Protein 3II7 (pdb70)

B-factor: mean 11.91, std 10.09, range [2.0, 58.73]

CATH classification: 2.120.10.80

Structure (mmCIF, N/CA/C/O backbone):
data_3II7
#
_entry.id   3II7
#
_cell.length_a   76.435
_cell.length_b   50.905
_cell.length_c   87.500
_cell.angle_alpha   90.00
_cell.angle_beta   113.19
_cell.angle_gamma   90.00
#
_symmetry.space_group_name_H-M   'C 1 2 1'
#
loop_
_entity.id
_entity.type
_entity.pdbx_description
1 polymer 'Kelch-like protein 7'
2 non-polymer 1,2-ETHANEDIOL
3 water water
#
loop_
_atom_site.group_PDB
_atom_site.id
_atom_site.type_symbol
_atom_site.label_atom_id
_atom_site.label_alt_id
_atom_site.label_comp_id
_atom_site.label_asym_id
_atom_site.label_entity_id
_atom_site.label_seq_id
_atom_site.pdbx_PDB_ins_code
_atom_site.Cartn_x
_atom_site.Cartn_y
_atom_site.Cartn_z
_atom_site.occupancy
_atom_site.B_iso_or_equiv
_atom_site.auth_seq_id
_atom_site.auth_comp_id
_atom_site.auth_asym_id
_atom_site.auth_atom_id
_atom_site.pdbx_PDB_model_num
ATOM 1 N N . LYS A 1 10 ? 30.317 37.118 19.104 1.00 45.71 290 LYS A N 1
ATOM 2 C CA . LYS A 1 10 ? 28.873 36.799 19.302 1.00 44.45 290 LYS A CA 1
ATOM 3 C C . LYS A 1 10 ? 28.681 35.290 19.584 1.00 41.17 290 LYS A C 1
ATOM 4 O O . LYS A 1 10 ? 28.958 34.832 20.703 1.00 42.19 290 LYS A O 1
ATOM 6 N N . HIS A 1 11 ? 28.234 34.526 18.574 1.00 35.05 291 HIS A N 1
ATOM 7 C CA . HIS A 1 11 ? 27.947 33.090 18.741 1.00 31.72 291 HIS A CA 1
ATOM 8 C C . HIS A 1 11 ? 29.234 32.271 18.812 1.00 26.33 291 HIS A C 1
ATOM 9 O O . HIS A 1 11 ? 30.269 32.660 18.253 1.00 30.31 291 HIS A O 1
ATOM 16 N N . ASP A 1 12 ? 29.165 31.138 19.501 1.00 12.24 292 ASP A N 1
ATOM 17 C CA . ASP A 1 12 ? 30.322 30.294 19.711 1.00 12.70 292 ASP A CA 1
ATOM 18 C C . ASP A 1 12 ? 29.851 28.854 19.889 1.00 11.19 292 ASP A C 1
ATOM 19 O O . ASP A 1 12 ? 29.631 28.403 21.021 1.00 14.85 292 ASP A O 1
ATOM 24 N N . TYR A 1 13 ? 29.722 28.146 18.771 1.00 8.52 293 TYR A N 1
ATOM 25 C CA . TYR A 1 13 ? 29.054 26.849 18.756 1.00 9.36 293 TYR A CA 1
ATOM 26 C C . TYR A 1 13 ? 29.987 25.701 19.115 1.00 10.05 293 TYR A C 1
ATOM 27 O O . TYR A 1 13 ? 31.182 25.700 18.790 1.00 14.21 293 TYR A O 1
ATOM 36 N N . ARG A 1 14 ? 29.416 24.730 19.798 1.00 4.89 294 ARG A N 1
ATOM 37 C CA . ARG A 1 14 ? 30.063 23.445 20.086 1.00 5.78 294 ARG A CA 1
ATOM 38 C C . ARG A 1 14 ? 29.015 22.402 19.879 1.00 4.15 294 ARG A C 1
ATOM 39 O O . ARG A 1 14 ? 27.803 22.698 19.957 1.00 5.03 294 ARG A O 1
ATOM 47 N N . ILE A 1 15 ? 29.462 21.176 19.628 1.00 3.40 295 ILE A N 1
ATOM 48 C CA . ILE A 1 15 ? 28.594 20.012 19.638 1.00 3.12 295 ILE A CA 1
ATOM 49 C C . ILE A 1 15 ? 28.902 19.240 20.923 1.00 4.71 295 ILE A C 1
ATOM 50 O O . ILE A 1 15 ? 30.050 18.840 21.156 1.00 6.37 295 ILE A O 1
ATOM 55 N N . ALA A 1 16 ? 27.902 19.093 21.773 1.00 3.11 296 ALA A N 1
ATOM 56 C CA . ALA A 1 16 ? 28.077 18.470 23.094 1.00 5.25 296 ALA A CA 1
ATOM 57 C C . ALA A 1 16 ? 27.577 17.047 23.052 1.00 4.98 296 ALA A C 1
ATOM 58 O O . ALA A 1 16 ? 26.482 16.773 22.562 1.00 4.70 296 ALA A O 1
ATOM 60 N N . LEU A 1 17 ? 28.399 16.138 23.574 1.00 4.16 297 LEU A N 1
ATOM 61 C CA . LEU A 1 17 ? 28.069 14.708 23.619 1.00 4.14 297 LEU A CA 1
ATOM 62 C C . LEU A 1 17 ? 28.037 14.270 25.072 1.00 3.61 297 LEU A C 1
ATOM 63 O O . LEU A 1 17 ? 28.967 14.577 25.834 1.00 7.31 297 LEU A O 1
ATOM 68 N N . PHE A 1 18 ? 26.965 13.580 25.461 1.00 3.95 298 PHE A N 1
ATOM 69 C CA . PHE A 1 18 ? 26.795 13.140 26.851 1.00 5.52 298 PHE A CA 1
ATOM 70 C C . PHE A 1 18 ? 26.669 11.659 26.954 1.00 4.27 298 PHE A C 1
ATOM 71 O O . PHE A 1 18 ? 25.759 11.067 26.350 1.00 3.99 298 PHE A O 1
ATOM 79 N N . GLY A 1 19 ? 27.550 11.045 27.754 1.00 5.68 299 GLY A N 1
ATOM 80 C CA . GLY A 1 19 ? 27.617 9.597 27.856 1.00 7.72 299 GLY A CA 1
ATOM 81 C C . GLY A 1 19 ? 27.857 9.066 29.234 1.00 10.35 299 GLY A C 1
ATOM 82 O O . GLY A 1 19 ? 28.418 7.988 29.375 1.00 13.79 299 GLY A O 1
ATOM 83 N N . GLY A 1 20 ? 27.439 9.811 30.260 1.00 8.67 300 GLY A N 1
ATOM 84 C CA . GLY A 1 20 ? 27.509 9.313 31.633 1.00 10.04 300 GLY A CA 1
ATOM 85 C C . GLY A 1 20 ? 28.551 10.005 32.469 1.00 11.69 300 GLY A C 1
ATOM 86 O O . GLY A 1 20 ? 28.909 11.153 32.212 1.00 11.70 300 GLY A O 1
ATOM 87 N N . SER A 1 21 ? 29.028 9.302 33.492 1.00 10.09 301 SER A N 1
ATOM 88 C CA . SER A 1 21 ? 29.883 9.902 34.511 1.00 7.60 301 SER A CA 1
ATOM 89 C C . SER A 1 21 ? 31.327 9.389 34.523 1.00 12.05 301 SER A C 1
ATOM 90 O O . SER A 1 21 ? 32.116 9.835 35.355 1.00 15.05 301 SER A O 1
ATOM 93 N N . GLN A 1 22 ? 31.676 8.465 33.624 1.00 9.92 302 GLN A N 1
ATOM 94 C CA A GLN A 1 22 ? 33.069 7.991 33.508 0.50 14.77 302 GLN A CA 1
ATOM 95 C CA B GLN A 1 22 ? 33.056 7.993 33.519 0.50 13.67 302 GLN A CA 1
ATOM 96 C C . GLN A 1 22 ? 33.947 9.070 32.905 1.00 15.28 302 GLN A C 1
ATOM 97 O O . GLN A 1 22 ? 33.463 9.938 32.142 1.00 9.30 302 GLN A O 1
ATOM 108 N N . PRO A 1 23 ? 35.255 9.031 33.216 1.00 14.75 303 PRO A N 1
ATOM 109 C CA . PRO A 1 23 ? 36.113 10.037 32.593 1.00 12.83 303 PRO A CA 1
ATOM 110 C C . PRO A 1 23 ? 36.024 10.054 31.056 1.00 11.41 303 PRO A C 1
ATOM 111 O O . PRO A 1 23 ? 35.959 8.992 30.399 1.00 10.00 303 PRO A O 1
ATOM 115 N N . GLN A 1 24 ? 35.995 11.269 30.511 1.00 9.26 304 GLN A N 1
ATOM 116 C CA . GLN A 1 24 ? 35.925 11.520 29.074 1.00 8.56 304 GLN A CA 1
ATOM 117 C C . GLN A 1 24 ? 34.626 11.037 28.429 1.00 8.94 304 GLN A C 1
ATOM 118 O O . GLN A 1 24 ? 34.537 10.976 27.203 1.00 9.40 304 GLN A O 1
ATOM 124 N N . SER A 1 25 ? 33.601 10.752 29.232 1.00 7.79 305 SER A N 1
ATOM 125 C CA A SER A 1 25 ? 32.342 10.240 28.687 0.50 7.13 305 SER A CA 1
ATOM 126 C CA B SER A 1 25 ? 32.332 10.241 28.702 0.50 8.84 305 SER A CA 1
ATOM 127 C C . SER A 1 25 ? 31.344 11.352 28.334 1.00 7.38 305 SER A C 1
ATOM 128 O O . SER A 1 25 ? 30.320 11.082 27.699 1.00 7.97 305 SER A O 1
ATOM 133 N N . CYS A 1 26 ? 31.646 12.599 28.726 1.00 7.35 306 CYS A N 1
ATOM 134 C CA . CYS A 1 26 ? 30.904 13.774 28.205 1.00 6.13 306 CYS A CA 1
ATOM 135 C C . CYS A 1 26 ? 31.925 14.779 27.703 1.00 5.06 306 CYS A C 1
ATOM 136 O O . CYS A 1 26 ? 32.895 15.057 28.400 1.00 6.21 306 CYS A O 1
ATOM 139 N N . ARG A 1 27 ? 31.744 15.258 26.465 1.00 6.12 307 ARG A N 1
ATOM 140 C CA . ARG A 1 27 ? 32.733 16.120 25.825 1.00 4.01 307 ARG A CA 1
ATOM 141 C C . ARG A 1 27 ? 32.094 17.077 24.827 1.00 5.49 307 ARG A C 1
ATOM 142 O O . ARG A 1 27 ? 31.030 16.776 24.247 1.00 8.21 307 ARG A O 1
ATOM 150 N N . TYR A 1 28 ? 32.749 18.231 24.638 1.00 4.37 308 TYR A N 1
ATOM 151 C CA . TYR A 1 28 ? 32.437 19.115 23.537 1.00 4.25 308 TYR A CA 1
ATOM 152 C C . TYR A 1 28 ? 33.351 18.783 22.394 1.00 5.35 308 TYR A C 1
ATOM 153 O O . TYR A 1 28 ? 34.575 18.621 22.589 1.00 7.11 308 TYR A O 1
ATOM 162 N N . PHE A 1 29 ? 32.781 18.728 21.206 1.00 3.94 309 PHE A N 1
ATOM 163 C CA . PHE A 1 29 ? 33.514 18.823 19.959 1.00 5.89 309 PHE A CA 1
ATOM 164 C C . PHE A 1 29 ? 33.440 20.263 19.426 1.00 3.85 309 PHE A C 1
ATOM 165 O O . PHE A 1 29 ? 32.343 20.832 19.276 1.00 3.81 309 PHE A O 1
ATOM 173 N N . ASN A 1 30 ? 34.588 20.827 19.071 1.00 3.29 310 ASN A N 1
ATOM 174 C CA . ASN A 1 30 ? 34.626 22.181 18.509 1.00 5.19 310 ASN A CA 1
ATOM 175 C C . ASN A 1 30 ? 34.934 22.113 17.010 1.00 3.09 310 ASN A C 1
ATOM 176 O O . ASN A 1 30 ? 36.057 21.772 16.625 1.00 5.58 310 ASN A O 1
ATOM 181 N N . PRO A 1 31 ? 33.917 22.380 16.153 1.00 4.28 311 PRO A N 1
ATOM 182 C CA . PRO A 1 31 ? 34.134 22.261 14.711 1.00 5.58 311 PRO A CA 1
ATOM 183 C C . PRO A 1 31 ? 35.214 23.203 14.160 1.00 8.88 311 PRO A C 1
ATOM 184 O O . PRO A 1 31 ? 35.758 22.937 13.108 1.00 9.32 311 PRO A O 1
ATOM 188 N N . LYS A 1 32 ? 35.482 24.318 14.853 1.00 5.35 312 LYS A N 1
ATOM 189 C CA . LYS A 1 32 ? 36.458 25.275 14.381 1.00 5.87 312 LYS A CA 1
ATOM 190 C C . LYS A 1 32 ? 37.889 24.737 14.443 1.00 8.03 312 LYS A C 1
ATOM 191 O O . LYS A 1 32 ? 38.682 24.987 13.539 1.00 10.85 312 LYS A O 1
ATOM 197 N N . ASP A 1 33 ? 38.211 23.974 15.478 1.00 6.21 313 ASP A N 1
ATOM 198 C CA . ASP A 1 33 ? 39.594 23.496 15.642 1.00 3.42 313 ASP A CA 1
ATOM 199 C C . ASP A 1 33 ? 39.725 21.970 15.756 1.00 4.13 313 ASP A C 1
ATOM 200 O O . ASP A 1 33 ? 40.828 21.457 15.961 1.00 5.64 313 ASP A O 1
ATOM 205 N N . TYR A 1 34 ? 38.602 21.276 15.608 1.00 4.80 314 TYR A N 1
ATOM 206 C CA . TYR A 1 34 ? 38.499 19.816 15.721 1.00 4.98 314 TYR A CA 1
ATOM 207 C C . TYR A 1 34 ? 38.897 19.233 17.076 1.00 7.47 314 TYR A C 1
ATOM 208 O O . TYR A 1 34 ? 39.224 18.057 17.170 1.00 12.66 314 TYR A O 1
ATOM 217 N N . SER A 1 35 ? 38.824 20.044 18.119 1.00 5.97 315 SER A N 1
ATOM 218 C CA . SER A 1 35 ? 39.215 19.600 19.444 1.00 7.78 315 SER A CA 1
ATOM 219 C C . SER A 1 35 ? 38.050 18.951 20.201 1.00 10.12 315 SER A C 1
ATOM 220 O O . SER A 1 35 ? 36.872 19.240 19.950 1.00 5.98 315 SER A O 1
ATOM 223 N N . TRP A 1 36 ? 38.419 18.070 21.123 1.00 7.98 316 TRP A N 1
ATOM 224 C CA . TRP A 1 36 ? 37.504 17.466 22.087 1.00 8.92 316 TRP A CA 1
ATOM 225 C C . TRP A 1 36 ? 37.886 17.985 23.467 1.00 12.19 316 TRP A C 1
ATOM 226 O O . TRP A 1 36 ? 39.097 17.959 23.850 1.00 9.90 316 TRP A O 1
ATOM 237 N N . THR A 1 37 ? 36.892 18.459 24.227 1.00 7.81 317 THR A N 1
ATOM 238 C CA . THR A 1 37 ? 37.124 18.949 25.578 1.00 7.19 317 THR A CA 1
ATOM 239 C C . THR A 1 37 ? 36.161 18.337 26.566 1.00 8.77 317 THR A C 1
ATOM 240 O O . THR A 1 37 ? 34.967 18.308 26.327 1.00 5.90 317 THR A O 1
ATOM 244 N N . ASP A 1 38 ? 36.684 17.869 27.691 1.00 8.71 318 ASP A N 1
ATOM 245 C CA . ASP A 1 38 ? 35.858 17.239 28.736 1.00 6.68 318 ASP A CA 1
ATOM 246 C C . ASP A 1 38 ? 34.799 18.155 29.384 1.00 7.08 318 ASP A C 1
ATOM 247 O O . ASP A 1 38 ? 35.048 19.325 29.649 1.00 8.87 318 ASP A O 1
ATOM 252 N N . ILE A 1 39 ? 33.609 17.586 29.601 1.00 5.70 319 ILE A N 1
ATOM 253 C CA . ILE A 1 39 ? 32.546 18.166 30.422 1.00 4.82 319 ILE A CA 1
ATOM 254 C C . ILE A 1 39 ? 32.383 17.263 31.635 1.00 4.71 319 ILE A C 1
ATOM 255 O O . ILE A 1 39 ? 32.099 16.070 31.483 1.00 7.55 319 ILE A O 1
ATOM 260 N N . ARG A 1 40 ? 32.541 17.816 32.834 1.00 4.75 320 ARG A N 1
ATOM 261 C CA . ARG A 1 40 ? 32.291 17.054 34.048 1.00 4.86 320 ARG A CA 1
ATOM 262 C C . ARG A 1 40 ? 30.793 16.824 34.220 1.00 4.12 320 ARG A C 1
ATOM 263 O O . ARG A 1 40 ? 30.009 17.762 34.108 1.00 5.52 320 ARG A O 1
ATOM 271 N N . CYS A 1 41 ? 30.412 15.564 34.456 1.00 3.28 321 CYS A N 1
ATOM 272 C CA . CYS A 1 41 ? 29.008 15.155 34.633 1.00 5.28 321 CYS A CA 1
ATOM 273 C C . CYS A 1 41 ? 28.926 14.200 35.796 1.00 7.68 321 CYS A C 1
ATOM 274 O O . CYS A 1 41 ? 29.561 13.150 35.761 1.00 9.76 321 CYS A O 1
ATOM 277 N N . PRO A 1 42 ? 28.134 14.538 36.814 1.00 7.17 322 PRO A N 1
ATOM 278 C CA . PRO A 1 42 ? 28.031 13.695 38.000 1.00 7.20 322 PRO A CA 1
ATOM 279 C C . PRO A 1 42 ? 26.852 12.690 37.957 1.00 6.01 322 PRO A C 1
ATOM 280 O O . PRO A 1 42 ? 26.535 12.070 38.967 1.00 6.58 322 PRO A O 1
ATOM 284 N N . PHE A 1 43 ? 26.247 12.519 36.787 1.00 5.75 323 PHE A N 1
ATOM 285 C CA . PHE A 1 43 ? 25.109 11.585 36.600 1.00 6.43 323 PHE A CA 1
ATOM 286 C C . PHE A 1 43 ? 25.490 10.428 35.717 1.00 8.49 323 PHE A C 1
ATOM 287 O O . PHE A 1 43 ? 26.176 10.603 34.694 1.00 8.47 323 PHE A O 1
ATOM 295 N N . GLU A 1 44 ? 25.022 9.243 36.106 1.00 7.98 324 GLU A N 1
ATOM 296 C CA . GLU A 1 44 ? 25.282 8.023 35.366 1.00 8.24 324 GLU A CA 1
ATOM 297 C C . GLU A 1 44 ? 24.522 8.023 34.040 1.00 6.98 324 GLU A C 1
ATOM 298 O O . GLU A 1 44 ? 23.517 8.730 33.887 1.00 7.33 324 GLU A O 1
ATOM 304 N N . LYS A 1 45 ? 25.000 7.215 33.100 1.00 5.35 325 LYS A N 1
ATOM 305 C CA . LYS A 1 45 ? 24.393 7.067 31.801 1.00 10.51 325 LYS A CA 1
ATOM 306 C C . LYS A 1 45 ? 22.936 6.679 31.931 1.00 8.67 325 LYS A C 1
ATOM 307 O O . LYS A 1 45 ? 22.587 5.843 32.773 1.00 9.02 325 LYS A O 1
ATOM 313 N N . ARG A 1 46 ? 22.116 7.265 31.059 1.00 4.68 326 ARG A N 1
ATOM 314 C CA . ARG A 1 46 ? 20.739 6.855 30.867 1.00 3.56 326 ARG A CA 1
ATOM 315 C C . ARG A 1 46 ? 20.642 5.997 29.625 1.00 7.63 326 ARG A C 1
ATOM 316 O O . ARG A 1 46 ? 21.354 6.248 28.625 1.00 7.77 326 ARG A O 1
ATOM 324 N N . ARG A 1 47 ? 19.750 5.015 29.660 1.00 7.10 327 ARG A N 1
ATOM 325 C CA . ARG A 1 47 ? 19.393 4.236 28.467 1.00 8.98 327 ARG A CA 1
ATOM 326 C C . ARG A 1 47 ? 18.275 4.928 27.696 1.00 6.61 327 ARG A C 1
ATOM 327 O O . ARG A 1 47 ? 17.240 5.200 28.259 1.00 7.04 327 ARG A O 1
ATOM 335 N N . ASP A 1 48 ? 18.497 5.167 26.398 1.00 7.17 328 ASP A N 1
ATOM 336 C CA . ASP A 1 48 ? 17.459 5.622 25.487 1.00 7.19 328 ASP A CA 1
ATOM 337 C C . ASP A 1 48 ? 16.749 6.913 25.945 1.00 6.55 328 ASP A C 1
ATOM 338 O O . ASP A 1 48 ? 15.531 6.999 25.939 1.00 7.05 328 ASP A O 1
ATOM 343 N N . ALA A 1 49 ? 17.538 7.890 26.371 1.00 5.53 329 ALA A N 1
ATOM 344 C CA . ALA A 1 49 ? 17.011 9.240 26.715 1.00 4.61 329 ALA A CA 1
ATOM 345 C C . ALA A 1 49 ? 17.110 10.186 25.513 1.00 3.57 329 ALA A C 1
ATOM 346 O O . ALA A 1 49 ? 17.373 9.756 24.368 1.00 6.14 329 ALA A O 1
ATOM 348 N N . ALA A 1 50 ? 16.838 11.462 25.764 1.00 4.79 330 ALA A N 1
ATOM 349 C CA . ALA A 1 50 ? 16.931 12.516 24.759 1.00 5.93 330 ALA A CA 1
ATOM 350 C C . ALA A 1 50 ? 17.525 13.754 25.379 1.00 6.22 330 ALA A C 1
ATOM 351 O O . ALA A 1 50 ? 17.498 13.914 26.594 1.00 5.86 330 ALA A O 1
ATOM 353 N N . CYS A 1 51 ? 18.077 14.632 24.537 1.00 8.11 331 CYS A N 1
ATOM 354 C CA . CYS A 1 51 ? 18.594 15.900 25.043 1.00 7.29 331 CYS A CA 1
ATOM 355 C C . CYS A 1 51 ? 18.197 17.044 24.133 1.00 7.63 331 CYS A C 1
ATOM 356 O O . CYS A 1 51 ? 17.800 16.817 22.987 1.00 8.25 331 CYS A O 1
ATOM 359 N N . VAL A 1 52 ? 18.234 18.258 24.658 1.00 6.39 332 VAL A N 1
ATOM 360 C CA A VAL A 1 52 ? 17.869 19.422 23.882 0.50 6.07 332 VAL A CA 1
ATOM 361 C CA B VAL A 1 52 ? 17.856 19.453 23.895 0.50 7.19 332 VAL A CA 1
ATOM 362 C C . VAL A 1 52 ? 18.543 20.635 24.508 1.00 7.12 332 VAL A C 1
ATOM 363 O O . VAL A 1 52 ? 18.719 20.686 25.718 1.00 9.00 332 VAL A O 1
ATOM 370 N N . PHE A 1 53 ? 18.931 21.585 23.667 1.00 6.08 333 PHE A N 1
ATOM 371 C CA . PHE A 1 53 ? 19.553 22.807 24.136 1.00 3.43 333 PHE A CA 1
ATOM 372 C C . PHE A 1 53 ? 18.624 23.994 23.980 1.00 5.96 333 PHE A C 1
ATOM 373 O O . PHE A 1 53 ? 18.012 24.169 22.915 1.00 7.29 333 PHE A O 1
ATOM 381 N N . TRP A 1 54 ? 18.521 24.816 25.031 1.00 6.37 334 TRP A N 1
ATOM 382 C CA . TRP A 1 54 ? 17.823 26.106 24.943 1.00 5.71 334 TRP A CA 1
ATOM 383 C C . TRP A 1 54 ? 18.435 27.102 25.923 1.00 6.78 334 TRP A C 1
ATOM 384 O O . TRP A 1 54 ? 18.586 26.786 27.089 1.00 6.73 334 TRP A O 1
ATOM 395 N N . ASP A 1 55 ? 18.763 28.303 25.425 1.00 5.20 335 ASP A N 1
ATOM 396 C CA . ASP A 1 55 ? 19.174 29.445 26.276 1.00 7.20 335 ASP A CA 1
ATOM 397 C C . ASP A 1 55 ? 20.157 29.041 27.386 1.00 6.12 335 ASP A C 1
ATOM 398 O O . ASP A 1 55 ? 19.886 29.146 28.590 1.00 8.35 335 ASP A O 1
ATOM 403 N N . ASN A 1 56 ? 21.308 28.576 26.931 1.00 6.44 336 ASN A N 1
ATOM 404 C CA . ASN A 1 56 ? 22.454 28.211 27.771 1.00 6.69 336 ASN A CA 1
ATOM 405 C C . ASN A 1 56 ? 22.332 26.924 28.595 1.00 5.98 336 ASN A C 1
ATOM 406 O O . ASN A 1 56 ? 23.248 26.622 29.384 1.00 7.12 336 ASN A O 1
ATOM 411 N N . VAL A 1 57 ? 21.256 26.167 28.385 1.00 6.30 337 VAL A N 1
ATOM 412 C CA . VAL A 1 57 ? 21.000 24.944 29.151 1.00 3.68 337 VAL A CA 1
ATOM 413 C C . VAL A 1 57 ? 20.784 23.733 28.243 1.00 5.47 337 VAL A C 1
ATOM 414 O O . VAL A 1 57 ? 19.951 23.783 27.300 1.00 3.95 337 VAL A O 1
ATOM 418 N N . VAL A 1 58 ? 21.514 22.639 28.548 1.00 7.18 338 VAL A N 1
ATOM 419 C CA . VAL A 1 58 ? 21.246 21.309 27.966 1.00 5.56 338 VAL A CA 1
ATOM 420 C C . VAL A 1 58 ? 20.319 20.584 28.918 1.00 7.79 338 VAL A C 1
ATOM 421 O O . VAL A 1 58 ? 20.637 20.439 30.108 1.00 7.02 338 VAL A O 1
ATOM 425 N N . TYR A 1 59 ? 19.155 20.166 28.408 1.00 5.84 339 TYR A N 1
ATOM 426 C CA . TYR A 1 59 ? 18.198 19.359 29.178 1.00 6.18 339 TYR A CA 1
ATOM 427 C C . TYR A 1 59 ? 18.326 17.914 28.756 1.00 6.17 339 TYR A C 1
ATOM 428 O O . TYR A 1 59 ? 18.279 17.595 27.528 1.00 5.16 339 TYR A O 1
ATOM 437 N N . ILE A 1 60 ? 18.504 17.039 29.749 1.00 6.02 340 ILE A N 1
ATOM 438 C CA . ILE A 1 60 ? 18.577 15.592 29.528 1.00 4.82 340 ILE A CA 1
ATOM 439 C C . ILE A 1 60 ? 17.346 14.987 30.168 1.00 5.50 340 ILE A C 1
ATOM 440 O O . ILE A 1 60 ? 17.094 15.180 31.385 1.00 5.67 340 ILE A O 1
ATOM 445 N N . LEU A 1 61 ? 16.542 14.314 29.356 1.00 5.25 341 LEU A N 1
ATOM 446 C CA . LEU A 1 61 ? 15.224 13.863 29.814 1.00 8.54 341 LEU A CA 1
ATOM 447 C C . LEU A 1 61 ? 14.848 12.490 29.251 1.00 6.59 341 LEU A C 1
ATOM 448 O O . LEU A 1 61 ? 15.379 12.054 28.222 1.00 5.75 341 LEU A O 1
ATOM 453 N N . GLY A 1 62 ? 13.945 11.802 29.963 1.00 6.91 342 GLY A N 1
ATOM 454 C CA . GLY A 1 62 ? 13.501 10.483 29.560 1.00 7.46 342 GLY A CA 1
ATOM 455 C C . GLY A 1 62 ? 14.548 9.414 29.794 1.00 4.80 342 GLY A C 1
ATOM 456 O O . GLY A 1 62 ? 15.571 9.634 30.495 1.00 5.49 342 GLY A O 1
ATOM 457 N N . GLY A 1 63 ? 14.300 8.243 29.228 1.00 4.69 343 GLY A N 1
ATOM 458 C CA . GLY A 1 63 ? 15.188 7.138 29.385 1.00 6.67 343 GLY A CA 1
ATOM 459 C C . GLY A 1 63 ? 15.045 6.416 30.710 1.00 6.14 343 GLY A C 1
ATOM 460 O O . GLY A 1 63 ? 14.173 6.726 31.546 1.00 8.08 343 GLY A O 1
ATOM 461 N N . SER A 1 64 ? 15.915 5.446 30.898 1.00 7.93 344 SER A N 1
ATOM 462 C CA A SER A 1 64 ? 15.823 4.553 32.044 0.50 5.01 344 SER A CA 1
ATOM 463 C CA B SER A 1 64 ? 15.825 4.531 32.042 0.50 5.96 344 SER A CA 1
ATOM 464 C C . SER A 1 64 ? 17.189 4.108 32.514 1.00 7.66 344 SER A C 1
ATOM 465 O O . SER A 1 64 ? 18.181 4.226 31.792 1.00 8.26 344 SER A O 1
ATOM 470 N N . GLN A 1 65 ? 17.214 3.596 33.745 1.00 8.02 345 GLN A N 1
ATOM 471 C CA . GLN A 1 65 ? 18.330 2.849 34.277 1.00 9.72 345 GLN A CA 1
ATOM 472 C C . GLN A 1 65 ? 17.708 1.514 34.716 1.00 15.78 345 GLN A C 1
ATOM 473 O O . GLN A 1 65 ? 17.282 0.754 33.843 1.00 15.86 345 GLN A O 1
ATOM 479 N N . LEU A 1 66 ? 17.589 1.234 36.021 1.00 14.02 346 LEU A N 1
ATOM 480 C CA . LEU A 1 66 ? 16.820 0.061 36.467 1.00 15.68 346 LEU A CA 1
ATOM 481 C C . LEU A 1 66 ? 15.311 0.278 36.210 1.00 17.49 346 LEU A C 1
ATOM 482 O O . LEU A 1 66 ? 14.586 -0.655 35.869 1.00 17.71 346 LEU A O 1
ATOM 487 N N . PHE A 1 67 ? 14.869 1.533 36.349 1.00 13.27 347 PHE A N 1
ATOM 488 C CA . PHE A 1 67 ? 13.475 1.912 36.171 1.00 10.00 347 PHE A CA 1
ATOM 489 C C . PHE A 1 67 ? 13.432 3.159 35.283 1.00 9.33 347 PHE A C 1
ATOM 490 O O . PHE A 1 67 ? 14.480 3.767 35.014 1.00 9.11 347 PHE A O 1
ATOM 498 N N . PRO A 1 68 ? 12.234 3.541 34.813 1.00 11.76 348 PRO A N 1
ATOM 499 C CA . PRO A 1 68 ? 12.091 4.799 34.060 1.00 10.81 348 PRO A CA 1
ATOM 500 C C . PRO A 1 68 ? 12.495 6.007 34.920 1.00 9.14 348 PRO A C 1
ATOM 501 O O . PRO A 1 68 ? 12.142 6.068 36.103 1.00 9.40 348 PRO A O 1
ATOM 505 N N . ILE A 1 69 ? 13.250 6.934 34.347 1.00 9.22 349 ILE A N 1
ATOM 506 C CA . ILE A 1 69 ? 13.731 8.107 35.102 1.00 8.62 349 ILE A CA 1
ATOM 507 C C . ILE A 1 69 ? 12.718 9.243 35.033 1.00 9.19 349 ILE A C 1
ATOM 508 O O . ILE A 1 69 ? 12.215 9.587 33.948 1.00 10.00 349 ILE A O 1
ATOM 513 N N . LYS A 1 70 ? 12.426 9.832 36.198 1.00 6.83 350 LYS A N 1
ATOM 514 C CA . LYS A 1 70 ? 11.400 10.873 36.304 1.00 12.30 350 LYS A CA 1
ATOM 515 C C . LYS A 1 70 ? 11.989 12.281 36.449 1.00 12.50 350 LYS A C 1
ATOM 516 O O . LYS A 1 70 ? 11.263 13.260 36.419 1.00 22.73 350 LYS A O 1
ATOM 522 N N . ARG A 1 71 ? 13.306 12.356 36.602 1.00 9.03 351 ARG A N 1
ATOM 523 C CA . ARG A 1 71 ? 14.016 13.599 36.760 1.00 3.46 351 ARG A CA 1
ATOM 524 C C . ARG A 1 71 ? 14.602 14.075 35.425 1.00 8.06 351 ARG A C 1
ATOM 525 O O . ARG A 1 71 ? 15.051 13.269 34.620 1.00 8.55 351 ARG A O 1
ATOM 533 N N . MET A 1 72 ? 14.655 15.404 35.239 1.00 5.87 352 MET A N 1
ATOM 534 C CA . MET A 1 72 ? 15.333 16.037 34.082 1.00 6.00 352 MET A CA 1
ATOM 535 C C . MET A 1 72 ? 16.600 16.663 34.610 1.00 8.19 352 MET A C 1
ATOM 536 O O . MET A 1 72 ? 16.554 17.467 35.537 1.00 9.08 352 MET A O 1
ATOM 541 N N . ASP A 1 73 ? 17.734 16.274 34.052 1.00 4.43 353 ASP A N 1
ATOM 542 C CA . ASP A 1 73 ? 19.021 16.844 34.475 1.00 4.03 353 ASP A CA 1
ATOM 543 C C . ASP A 1 73 ? 19.421 17.941 33.505 1.00 10.11 353 ASP A C 1
ATOM 544 O O . ASP A 1 73 ? 19.277 17.786 32.283 1.00 11.23 353 ASP A O 1
ATOM 549 N N . CYS A 1 74 ? 19.887 19.056 34.047 1.00 6.25 354 CYS A N 1
ATOM 550 C CA . CYS A 1 74 ? 20.087 20.273 33.264 1.00 5.39 354 CYS A CA 1
ATOM 551 C C . CYS A 1 74 ? 21.504 20.751 33.455 1.00 3.57 354 CYS A C 1
ATOM 552 O O . CYS A 1 74 ? 21.975 20.893 34.604 1.00 4.87 354 CYS A O 1
ATOM 555 N N . TYR A 1 75 ? 22.173 21.030 32.353 1.00 3.90 355 TYR A N 1
ATOM 556 C CA . TYR A 1 75 ? 23.542 21.520 32.403 1.00 4.87 355 TYR A CA 1
ATOM 557 C C . TYR A 1 75 ? 23.607 22.926 31.858 1.00 3.38 355 TYR A C 1
ATOM 558 O O . TYR A 1 75 ? 23.330 23.145 30.664 1.00 5.23 355 TYR A O 1
ATOM 567 N N . ASN A 1 76 ? 23.951 23.875 32.727 1.00 5.38 356 ASN A N 1
ATOM 568 C CA . ASN A 1 76 ? 24.151 25.236 32.324 1.00 6.79 356 ASN A CA 1
ATOM 569 C C . ASN A 1 76 ? 25.566 25.355 31.727 1.00 6.02 356 ASN A C 1
ATOM 570 O O . ASN A 1 76 ? 26.576 25.201 32.436 1.00 5.54 356 ASN A O 1
ATOM 575 N N . VAL A 1 77 ? 25.640 25.589 30.435 1.00 7.22 357 VAL A N 1
ATOM 576 C CA . VAL A 1 77 ? 26.926 25.559 29.716 1.00 6.41 357 VAL A CA 1
AT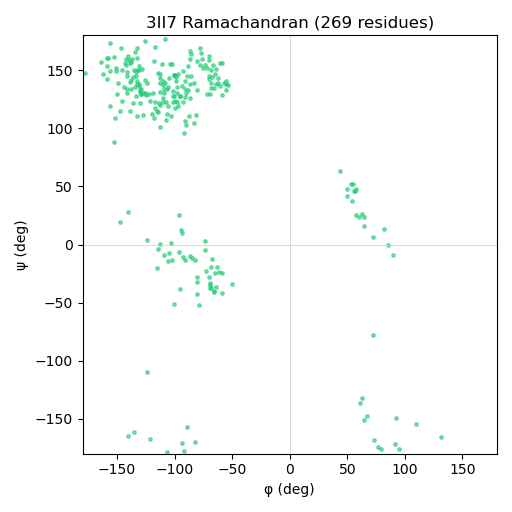OM 577 C C . VAL A 1 77 ? 27.862 26.717 30.066 1.00 9.19 357 VAL A C 1
ATOM 578 O O . VAL A 1 77 ? 29.090 26.575 29.981 1.00 9.59 357 VAL A O 1
ATOM 582 N N . VAL A 1 78 ? 27.293 27.846 30.463 1.00 11.03 358 VAL A N 1
ATOM 583 C CA . VAL A 1 78 ? 28.073 29.033 30.799 1.00 9.43 358 VAL A CA 1
ATOM 584 C C . VAL A 1 78 ? 28.653 28.943 32.221 1.00 9.66 358 VAL A C 1
ATOM 585 O O . VAL A 1 78 ? 29.815 29.285 32.444 1.00 10.84 358 VAL A O 1
ATOM 589 N N . LYS A 1 79 ? 27.844 28.470 33.159 1.00 8.21 359 LYS A N 1
ATOM 590 C CA . LYS A 1 79 ? 28.274 28.280 34.541 1.00 10.69 359 LYS A CA 1
ATOM 591 C C . LYS A 1 79 ? 28.991 26.926 34.785 1.00 11.54 359 LYS A C 1
ATOM 592 O O . LYS A 1 79 ? 29.594 26.720 35.845 1.00 10.39 359 LYS A O 1
ATOM 598 N N . ASP A 1 80 ? 28.934 26.014 33.816 1.00 7.01 360 ASP A N 1
ATOM 599 C CA . ASP A 1 80 ? 29.507 24.671 33.976 1.00 6.50 360 ASP A CA 1
ATOM 600 C C . ASP A 1 80 ? 28.965 24.021 35.241 1.00 7.84 360 ASP A C 1
ATOM 601 O O . ASP A 1 80 ? 29.726 23.526 36.102 1.00 8.09 360 ASP A O 1
ATOM 606 N N . SER A 1 81 ? 27.642 24.016 35.365 1.00 8.32 361 SER A N 1
ATOM 607 C CA . SER A 1 81 ? 27.004 23.485 36.565 1.00 8.05 361 SER A CA 1
ATOM 608 C C . SER A 1 81 ? 25.730 22.751 36.201 1.00 5.98 361 SER A C 1
ATOM 609 O O . SER A 1 81 ? 25.117 23.022 35.164 1.00 9.73 361 SER A O 1
ATOM 612 N N . TRP A 1 82 ? 25.359 21.813 37.075 1.00 4.94 362 TRP A N 1
ATOM 613 C CA . TRP A 1 82 ? 24.218 20.961 36.868 1.00 4.27 362 TRP A CA 1
ATOM 614 C C . TRP A 1 82 ? 23.130 21.245 37.872 1.00 3.81 362 TRP A C 1
ATOM 615 O O . TRP A 1 82 ? 23.403 21.557 39.050 1.00 3.81 362 TRP A O 1
ATOM 626 N N . TYR A 1 83 ? 21.896 21.093 37.423 1.00 3.55 363 TYR A N 1
ATOM 627 C CA . TYR A 1 83 ? 20.752 21.117 38.313 1.00 4.24 363 TYR A CA 1
ATOM 628 C C . TYR A 1 83 ? 19.658 20.182 37.816 1.00 6.64 363 TYR A C 1
ATOM 629 O O . TYR A 1 83 ? 19.751 19.650 36.706 1.00 7.13 363 TYR A O 1
ATOM 638 N N . SER A 1 84 ? 18.648 19.934 38.646 1.00 4.02 364 SER A N 1
ATOM 639 C CA . SER A 1 84 ? 17.610 18.968 38.263 1.00 5.77 364 SER A CA 1
ATOM 640 C C . SER A 1 84 ? 16.215 19.485 38.502 1.00 11.97 364 SER A C 1
ATOM 641 O O . SER A 1 84 ? 15.949 20.143 39.522 1.00 11.77 364 SER A O 1
ATOM 644 N N . LYS A 1 85 ? 15.333 19.173 37.560 1.00 9.75 365 LYS A N 1
ATOM 645 C CA . LYS A 1 85 ? 13.909 19.491 37.628 1.00 11.69 365 LYS A CA 1
ATOM 646 C C . LYS A 1 85 ? 13.122 18.202 37.439 1.00 12.17 365 LYS A C 1
ATOM 647 O O . LYS A 1 85 ? 13.704 17.174 37.239 1.00 12.06 365 LYS A O 1
ATOM 653 N N . LEU A 1 86 ? 11.793 18.255 37.559 1.00 14.82 366 LEU A N 1
ATOM 654 C CA . LEU A 1 86 ? 11.006 17.060 37.311 1.00 14.99 366 LEU A CA 1
ATOM 655 C C . LEU A 1 86 ? 10.793 16.958 35.813 1.00 10.59 366 LEU A C 1
ATOM 656 O O . LEU A 1 86 ? 10.654 17.963 35.134 1.00 15.01 366 LEU A O 1
ATOM 661 N N . GLY A 1 87 ? 10.892 15.739 35.299 1.00 11.63 367 GLY A N 1
ATOM 662 C CA . GLY A 1 87 ? 11.006 15.494 33.881 1.00 20.43 367 GLY A CA 1
ATOM 663 C C . GLY A 1 87 ? 9.669 15.354 33.260 1.00 25.05 367 GLY A C 1
ATOM 664 O O . GLY A 1 87 ? 8.678 15.835 33.827 1.00 24.63 367 GLY A O 1
ATOM 665 N N . PRO A 1 88 ? 9.605 14.672 32.081 1.00 18.12 368 PRO A N 1
ATOM 666 C CA . PRO A 1 88 ? 8.323 14.649 31.472 1.00 17.00 368 PRO A CA 1
ATOM 667 C C . PRO A 1 88 ? 7.336 13.931 32.378 1.00 12.46 368 PRO A C 1
ATOM 668 O O . PRO A 1 88 ? 7.717 12.964 33.050 1.00 10.97 368 PRO A O 1
ATOM 672 N N . PRO A 1 89 ? 6.089 14.408 32.406 1.00 12.26 369 PRO A N 1
ATOM 673 C CA . PRO A 1 89 ? 5.028 13.786 33.170 1.00 13.41 369 PRO A CA 1
ATOM 674 C C . PRO A 1 89 ? 4.915 12.286 32.913 1.00 10.90 369 PRO A C 1
ATOM 675 O O . PRO A 1 89 ? 4.579 11.549 33.829 1.00 11.68 369 PRO A O 1
ATOM 679 N N . THR A 1 90 ? 5.195 11.849 31.681 1.00 8.99 370 THR A N 1
ATOM 680 C CA . THR A 1 90 ? 5.152 10.429 31.325 1.00 8.68 370 THR A CA 1
ATOM 681 C C . THR A 1 90 ? 6.569 9.956 31.024 1.00 6.83 370 THR A C 1
ATOM 682 O O . THR A 1 90 ? 7.098 10.219 29.948 1.00 8.23 370 THR A O 1
ATOM 686 N N . PRO A 1 91 ? 7.200 9.273 31.989 1.00 8.16 371 PRO A N 1
ATOM 687 C CA . PRO A 1 91 ? 8.544 8.755 31.714 1.00 9.03 371 PRO A CA 1
ATOM 688 C C . PRO A 1 91 ? 8.482 7.721 30.614 1.00 11.96 371 PRO A C 1
ATOM 689 O O . PRO A 1 91 ? 7.537 6.919 30.558 1.00 7.26 371 PRO A O 1
ATOM 693 N N . ARG A 1 92 ? 9.447 7.785 29.707 1.00 9.95 372 ARG A N 1
ATOM 694 C CA . ARG A 1 92 ? 9.475 6.906 28.544 1.00 9.53 372 ARG A CA 1
ATOM 695 C C . ARG A 1 92 ? 10.856 6.914 27.895 1.00 6.92 372 ARG A C 1
ATOM 696 O O . ARG A 1 92 ? 11.647 7.872 28.063 1.00 5.56 372 ARG A O 1
ATOM 704 N N . ASP A 1 93 ? 11.126 5.829 27.170 1.00 7.75 373 ASP A N 1
ATOM 705 C CA . ASP A 1 93 ? 12.390 5.610 26.484 1.00 7.93 373 ASP A CA 1
ATOM 706 C C . ASP A 1 93 ? 12.219 5.893 24.986 1.00 4.14 373 ASP A C 1
ATOM 707 O O . ASP A 1 93 ? 11.136 5.739 24.449 1.00 5.41 373 ASP A O 1
ATOM 712 N N . SER A 1 94 ? 13.319 6.235 24.343 1.00 4.62 374 SER A N 1
ATOM 713 C CA . SER A 1 94 ? 13.384 6.380 22.859 1.00 3.84 374 SER A CA 1
ATOM 714 C C . SER A 1 94 ? 12.457 7.499 22.354 1.00 3.30 374 SER A C 1
ATOM 715 O O . SER A 1 94 ? 11.982 7.476 21.216 1.00 4.74 374 SER A O 1
ATOM 718 N N . LEU A 1 95 ? 12.205 8.462 23.228 1.00 4.55 375 LEU A N 1
ATOM 719 C CA . LEU A 1 95 ? 11.491 9.701 22.873 1.00 7.22 375 LEU A CA 1
ATOM 720 C C . LEU A 1 95 ? 12.459 10.630 22.131 1.00 8.00 375 LEU A C 1
ATOM 721 O O . LEU A 1 95 ? 13.669 10.412 22.144 1.00 6.57 375 LEU A O 1
ATOM 726 N N . ALA A 1 96 ? 11.915 11.638 21.467 1.00 8.34 376 ALA A N 1
ATOM 727 C CA . ALA A 1 96 ? 12.696 12.652 20.813 1.00 6.28 376 ALA A CA 1
ATOM 728 C C . ALA A 1 96 ? 12.374 13.986 21.473 1.00 5.13 376 ALA A C 1
ATOM 729 O O . ALA A 1 96 ? 11.330 14.146 22.108 1.00 5.10 376 ALA A O 1
ATOM 731 N N . ALA A 1 97 ? 13.288 14.933 21.343 1.00 5.23 377 ALA A N 1
ATOM 732 C CA . ALA A 1 97 ? 13.113 16.255 21.934 1.00 5.67 377 ALA A CA 1
ATOM 733 C C . ALA A 1 97 ? 13.719 17.338 21.089 1.00 4.84 377 ALA A C 1
ATOM 734 O O . ALA A 1 97 ? 14.737 17.110 20.407 1.00 8.18 377 ALA A O 1
ATOM 736 N N . CYS A 1 98 ? 13.133 18.538 21.165 1.00 4.42 378 CYS A N 1
ATOM 737 C CA . CYS A 1 98 ? 13.676 19.719 20.543 1.00 2.63 378 CYS A CA 1
ATOM 738 C C . CYS A 1 98 ? 13.149 20.955 21.273 1.00 5.84 378 CYS A C 1
ATOM 739 O O . CYS A 1 98 ? 12.294 20.833 22.142 1.00 8.07 378 CYS A O 1
ATOM 742 N N . ALA A 1 99 ? 13.651 22.143 20.922 1.00 4.61 379 ALA A N 1
ATOM 743 C CA . ALA A 1 99 ? 13.196 23.371 21.566 1.00 5.74 379 ALA A CA 1
ATOM 744 C C . ALA A 1 99 ? 12.724 24.367 20.538 1.00 8.05 379 ALA A C 1
ATOM 745 O O . ALA A 1 99 ? 13.313 24.488 19.443 1.00 7.62 379 ALA A O 1
ATOM 747 N N . ALA A 1 100 ? 11.657 25.077 20.879 1.00 6.41 380 ALA A N 1
ATOM 748 C CA . ALA A 1 100 ? 11.167 26.173 20.059 1.00 10.50 380 ALA A CA 1
ATOM 749 C C . ALA A 1 100 ? 10.597 27.262 20.954 1.00 11.77 380 ALA A C 1
ATOM 750 O O . ALA A 1 100 ? 9.698 26.985 21.766 1.00 9.06 380 ALA A O 1
ATOM 752 N N . GLU A 1 101 ? 11.124 28.480 20.802 1.00 12.26 381 GLU A N 1
ATOM 753 C CA . GLU A 1 101 ? 10.581 29.688 21.478 1.00 13.30 381 GLU A CA 1
ATOM 754 C C . GLU A 1 101 ? 10.352 29.502 22.997 1.00 16.42 381 GLU A C 1
ATOM 755 O O . GLU A 1 101 ? 9.283 29.815 23.527 1.00 16.31 381 GLU A O 1
ATOM 761 N N . GLY A 1 102 ? 11.357 28.960 23.673 1.00 11.03 382 GLY A N 1
ATOM 762 C CA . GLY A 1 102 ? 11.334 28.842 25.145 1.00 11.40 382 GLY A CA 1
ATOM 763 C C . GLY A 1 102 ? 10.636 27.618 25.697 1.00 8.97 382 GLY A C 1
ATOM 764 O O . GLY A 1 102 ? 10.606 27.418 26.922 1.00 12.32 382 GLY A O 1
ATOM 765 N N . LYS A 1 103 ? 10.098 26.773 24.815 1.00 8.39 383 LYS A N 1
ATOM 766 C CA . LYS A 1 103 ? 9.507 25.520 25.228 1.00 9.73 383 LYS A CA 1
ATOM 767 C C . LYS A 1 103 ? 10.355 24.318 24.769 1.00 8.14 383 LYS A C 1
ATOM 768 O O . LYS A 1 103 ? 10.900 24.311 23.651 1.00 8.31 383 LYS A O 1
ATOM 774 N N . ILE A 1 104 ? 10.459 23.325 25.638 1.00 6.17 384 ILE A N 1
ATOM 775 C CA . ILE A 1 104 ? 11.097 22.053 25.312 1.00 8.35 384 ILE A CA 1
ATOM 776 C C . ILE A 1 104 ? 10.016 21.037 25.001 1.00 10.20 384 ILE A C 1
ATOM 777 O O . ILE A 1 104 ? 9.228 20.692 25.877 1.00 15.96 384 ILE A O 1
ATOM 782 N N . TYR A 1 105 ? 10.007 20.533 23.776 1.00 4.71 385 TYR A N 1
ATOM 783 C CA . TYR A 1 105 ? 9.036 19.547 23.338 1.00 5.64 385 TYR A CA 1
ATOM 784 C C . TYR A 1 105 ? 9.614 18.142 23.388 1.00 7.98 385 TYR A C 1
ATOM 785 O O . TYR A 1 105 ? 10.797 17.927 23.094 1.00 7.56 385 TYR A O 1
ATOM 794 N N . THR A 1 106 ? 8.769 17.211 23.814 1.00 5.83 386 THR A N 1
ATOM 795 C CA . THR A 1 106 ? 9.118 15.779 23.872 1.00 2.96 386 THR A CA 1
ATOM 796 C C . THR A 1 106 ? 8.048 14.994 23.183 1.00 5.23 386 THR A C 1
ATOM 797 O O . THR A 1 106 ? 6.864 15.236 23.406 1.00 5.65 386 THR A O 1
ATOM 801 N N . SER A 1 107 ? 8.448 14.047 22.328 1.00 5.36 387 SER A N 1
ATOM 802 C CA . SER A 1 107 ? 7.491 13.261 21.533 1.00 5.25 387 SER A CA 1
ATOM 803 C C . SER A 1 107 ? 7.794 11.800 21.491 1.00 3.48 387 SER A C 1
ATOM 804 O O . SER A 1 107 ? 8.941 11.372 21.429 1.00 4.76 387 SER A O 1
ATOM 807 N N . GLY A 1 108 ? 6.717 11.021 21.485 1.00 4.34 388 GLY A N 1
ATOM 808 C CA . GLY A 1 108 ? 6.810 9.607 21.267 1.00 4.20 388 GLY A CA 1
ATOM 809 C C . GLY A 1 108 ? 7.560 8.877 22.345 1.00 3.07 388 GLY A C 1
ATOM 810 O O . GLY A 1 108 ? 7.559 9.287 23.529 1.00 4.28 388 GLY A O 1
ATOM 811 N N . GLY A 1 109 ? 8.188 7.773 21.943 1.00 6.09 389 GLY A N 1
ATOM 812 C CA . GLY A 1 109 ? 8.875 6.895 22.898 1.00 4.34 389 GLY A CA 1
ATOM 813 C C . GLY A 1 109 ? 7.992 5.753 23.335 1.00 8.44 389 GLY A C 1
ATOM 814 O O . GLY A 1 109 ? 6.900 5.591 22.834 1.00 7.83 389 GLY A O 1
ATOM 815 N N . SER A 1 110 ? 8.502 4.947 24.270 1.00 6.05 390 SER A N 1
ATOM 816 C CA . SER A 1 110 ? 7.851 3.727 24.718 1.00 8.55 390 SER A CA 1
ATOM 817 C C . SER A 1 110 ? 7.877 3.702 26.218 1.00 11.08 390 SER A C 1
ATOM 818 O O . SER A 1 110 ? 8.836 4.155 26.831 1.00 11.77 390 SER A O 1
ATOM 821 N N . GLU A 1 111 ? 6.821 3.159 26.802 1.00 13.91 391 GLU A N 1
ATOM 822 C CA . GLU A 1 111 ? 6.791 2.785 28.208 1.00 19.24 391 GLU A CA 1
ATOM 823 C C . GLU A 1 111 ? 6.858 1.253 28.241 1.00 26.57 391 GLU A C 1
ATOM 824 O O . GLU A 1 111 ? 6.930 0.593 27.197 1.00 29.68 391 GLU A O 1
ATOM 830 N N . VAL A 1 112 ? 6.812 0.689 29.436 1.00 32.25 392 VAL A N 1
ATOM 831 C CA . VAL A 1 112 ? 6.505 -0.733 29.577 1.00 34.42 392 VAL A CA 1
ATOM 832 C C . VAL A 1 112 ? 5.037 -0.957 29.113 1.00 34.16 392 VAL A C 1
ATOM 833 O O . VAL A 1 112 ? 4.135 -0.171 29.444 1.00 30.67 392 VAL A O 1
ATOM 837 N N . GLY A 1 113 ? 4.812 -1.995 28.310 1.00 35.76 393 GLY A N 1
ATOM 838 C CA . GLY A 1 113 ? 3.453 -2.325 27.846 1.00 35.80 393 GLY A CA 1
ATOM 839 C C . GLY A 1 113 ? 2.969 -1.514 26.653 1.00 33.95 393 GLY A C 1
ATOM 840 O O . GLY A 1 113 ? 1.775 -1.525 26.321 1.00 28.98 393 GLY A O 1
ATOM 841 N N . ASN A 1 114 ? 3.887 -0.812 25.992 1.00 32.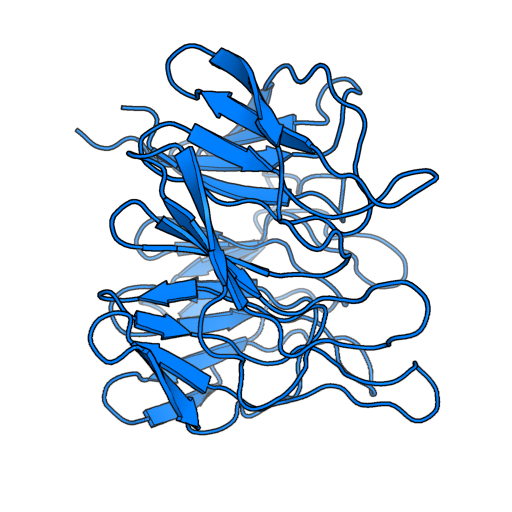25 394 ASN A N 1
ATOM 842 C CA . ASN A 1 114 ? 3.531 -0.087 24.779 1.00 34.38 394 ASN A CA 1
ATOM 843 C C . ASN A 1 114 ? 4.781 0.133 23.910 1.00 32.68 394 ASN A C 1
ATOM 844 O O . ASN A 1 114 ? 5.747 0.779 24.339 1.00 35.23 394 ASN A O 1
ATOM 849 N N . SER A 1 115 ? 4.749 -0.412 22.695 1.00 29.17 395 SER A N 1
ATOM 850 C CA . SER A 1 115 ? 5.875 -0.314 21.746 1.00 26.39 395 SER A CA 1
ATOM 851 C C . SER A 1 115 ? 6.144 1.133 21.316 1.00 24.31 395 SER A C 1
ATOM 852 O O . SER A 1 115 ? 7.311 1.524 21.109 1.00 26.12 395 SER A O 1
ATOM 855 N N . ALA A 1 116 ? 5.075 1.926 21.150 1.00 8.79 396 ALA A N 1
ATOM 856 C CA . ALA A 1 116 ? 5.264 3.312 20.752 1.00 5.66 396 ALA A CA 1
ATOM 857 C C . ALA A 1 116 ? 4.076 4.202 21.091 1.00 7.35 396 ALA A C 1
ATOM 858 O O . ALA A 1 116 ? 2.941 3.799 20.948 1.00 8.49 396 ALA A O 1
ATOM 860 N N . LEU A 1 117 ? 4.370 5.449 21.502 1.00 7.27 397 LEU A N 1
ATOM 861 C CA . LEU A 1 117 ? 3.353 6.406 21.898 1.00 6.62 397 LEU A CA 1
ATOM 862 C C . LEU A 1 117 ? 3.218 7.570 20.904 1.00 4.30 397 LEU A C 1
ATOM 863 O O . LEU A 1 117 ? 4.159 7.895 20.171 1.00 6.55 397 LEU A O 1
ATOM 868 N N . TYR A 1 118 ? 2.032 8.182 20.883 1.00 4.39 398 TYR A N 1
ATOM 869 C CA A TYR A 1 118 ? 1.702 9.404 20.133 0.50 4.09 398 TYR A CA 1
ATOM 870 C CA B TYR A 1 118 ? 1.895 9.419 20.095 0.50 5.56 398 TYR A CA 1
ATOM 871 C C . TYR A 1 118 ? 2.000 10.686 20.965 1.00 5.08 398 TYR A C 1
ATOM 872 O O . TYR A 1 118 ? 1.881 11.806 20.469 1.00 6.17 398 TYR A O 1
ATOM 889 N N . LEU A 1 119 ? 2.326 10.492 22.242 1.00 5.95 399 LEU A N 1
ATOM 890 C CA . LEU A 1 119 ? 2.357 11.526 23.258 1.00 4.79 399 LEU A CA 1
ATOM 891 C C . LEU A 1 119 ? 3.281 12.674 22.918 1.00 6.02 399 LEU A C 1
ATOM 892 O O . LEU A 1 119 ? 4.384 12.475 2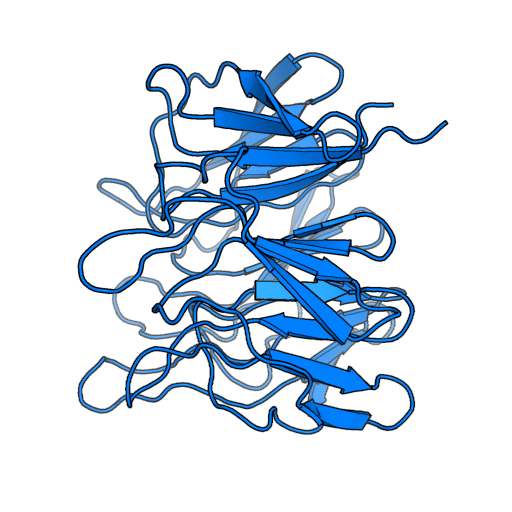2.401 1.00 7.62 399 LEU A O 1
ATOM 897 N N . PHE A 1 120 ? 2.818 13.878 23.215 1.00 6.31 400 PHE A N 1
ATOM 898 C CA . PHE A 1 120 ? 3.556 15.106 22.938 1.00 6.06 400 PHE A CA 1
ATOM 899 C C . PHE A 1 120 ? 3.377 16.008 24.160 1.00 7.19 400 PHE A C 1
ATOM 900 O O . PHE A 1 120 ? 2.272 16.401 24.462 1.00 7.50 400 PHE A O 1
ATOM 908 N N . GLU A 1 121 ? 4.470 16.288 24.870 1.00 7.84 401 GLU A N 1
ATOM 909 C CA . GLU A 1 121 ? 4.443 17.059 26.140 1.00 9.65 401 GLU A CA 1
ATOM 910 C C . GLU A 1 121 ? 5.505 18.139 26.057 1.00 10.30 401 GLU A C 1
ATOM 911 O O . GLU A 1 121 ? 6.605 17.860 25.582 1.00 9.68 401 GLU A O 1
ATOM 917 N N . CYS A 1 122 ? 5.215 19.364 26.515 1.00 6.32 402 CYS A N 1
ATOM 918 C CA . CYS A 1 122 ? 6.239 20.378 26.489 1.00 9.25 402 CYS A CA 1
ATOM 919 C C . CYS A 1 122 ? 6.425 21.067 27.818 1.00 7.79 402 CYS A C 1
ATOM 920 O O . CYS A 1 122 ? 5.500 21.158 28.627 1.00 7.80 402 CYS A O 1
ATOM 923 N N . TYR A 1 123 ? 7.661 21.522 28.027 1.00 7.41 403 TYR A N 1
ATOM 924 C CA . TYR A 1 123 ? 8.096 22.166 29.239 1.00 5.55 403 TYR A CA 1
ATOM 925 C C . TYR A 1 123 ? 8.332 23.621 28.922 1.00 6.59 403 TYR A C 1
ATOM 926 O O . TYR A 1 123 ? 9.127 23.944 28.020 1.00 9.42 403 TYR A O 1
ATOM 935 N N . ASP A 1 124 ? 7.646 24.505 29.648 1.00 7.99 404 ASP A N 1
ATOM 936 C CA . ASP A 1 124 ? 7.810 25.940 29.468 1.00 7.86 404 ASP A CA 1
ATOM 937 C C . ASP A 1 124 ? 8.964 26.380 30.360 1.00 8.81 404 ASP A C 1
ATOM 938 O O . ASP A 1 124 ? 8.859 26.329 31.576 1.00 10.39 404 ASP A O 1
ATOM 943 N N . THR A 1 125 ? 10.089 26.764 29.749 1.00 9.64 405 THR A N 1
ATOM 944 C CA . THR A 1 125 ? 11.304 27.067 30.526 1.00 13.84 405 THR A CA 1
ATOM 945 C C . THR A 1 125 ? 11.165 28.337 31.367 1.00 14.96 405 THR A C 1
ATOM 946 O O . THR A 1 125 ? 11.927 28.522 32.312 1.00 16.22 405 THR A O 1
ATOM 950 N N . ARG A 1 126 ? 10.205 29.205 31.016 1.00 11.96 406 ARG A N 1
ATOM 951 C CA . ARG A 1 126 ? 9.964 30.449 31.773 1.00 14.23 406 ARG A CA 1
ATOM 952 C C . ARG A 1 126 ? 9.160 30.172 33.047 1.00 16.00 406 ARG A C 1
ATOM 953 O O . ARG A 1 126 ? 9.562 30.582 34.133 1.00 16.10 406 ARG A O 1
ATOM 961 N N . THR A 1 127 ? 8.024 29.477 32.901 1.00 13.29 407 THR A N 1
ATOM 962 C CA . THR A 1 127 ? 7.153 29.117 34.040 1.00 11.92 407 THR A CA 1
ATOM 963 C C . THR A 1 127 ? 7.553 27.804 34.746 1.00 13.72 407 THR A C 1
ATOM 964 O O . THR A 1 127 ? 7.017 27.488 35.800 1.00 13.18 407 THR A O 1
ATOM 968 N N . GLU A 1 128 ? 8.475 27.042 34.147 1.00 12.41 408 GLU A N 1
ATOM 969 C CA . GLU A 1 128 ? 8.952 25.773 34.709 1.00 13.13 408 GLU A CA 1
ATOM 970 C C . GLU A 1 128 ? 7.794 24.800 34.948 1.00 12.61 408 GLU A C 1
ATOM 971 O O . GLU A 1 128 ? 7.706 24.147 35.981 1.00 15.07 408 GLU A O 1
ATOM 977 N N . SER A 1 129 ? 6.922 24.695 33.951 1.00 11.68 409 SER A N 1
ATOM 978 C CA . SER A 1 129 ? 5.778 23.821 34.031 1.00 9.17 409 SER A CA 1
ATOM 979 C C . SER A 1 129 ? 5.630 22.979 32.772 1.00 6.71 409 SER A C 1
ATOM 980 O O . SER A 1 129 ? 6.012 23.399 31.663 1.00 7.75 409 SER A O 1
ATOM 983 N N . TRP A 1 130 ? 5.057 21.786 32.953 1.00 7.27 410 TRP A N 1
ATOM 984 C CA . TRP A 1 130 ? 4.813 20.858 31.875 1.00 6.45 410 TRP A CA 1
ATOM 985 C C . TRP A 1 130 ? 3.365 20.902 31.410 1.00 8.16 410 TRP A C 1
ATOM 986 O O . TRP A 1 130 ? 2.450 21.080 32.220 1.00 9.29 410 TRP A O 1
ATOM 997 N N . HIS A 1 131 ? 3.171 20.699 30.101 1.00 8.30 411 HIS A N 1
ATOM 998 C CA . HIS A 1 131 ? 1.873 20.801 29.461 1.00 5.95 411 HIS A CA 1
ATOM 999 C C . HIS A 1 131 ? 1.734 19.717 28.395 1.00 7.56 411 HIS A C 1
ATOM 1000 O O . HIS A 1 131 ? 2.646 19.510 27.591 1.00 10.69 411 HIS A O 1
ATOM 1007 N N . THR A 1 132 ? 0.598 19.026 28.387 1.00 5.78 412 THR A N 1
ATOM 1008 C CA . THR A 1 132 ? 0.301 18.070 27.336 1.00 4.99 412 THR A CA 1
ATOM 1009 C C . THR A 1 132 ? -0.223 18.810 26.118 1.00 9.13 412 THR A C 1
ATOM 1010 O O . THR A 1 132 ? -1.073 19.690 26.239 1.00 10.45 412 THR A O 1
ATOM 1014 N N . LYS A 1 133 ? 0.311 18.470 24.954 1.00 5.42 413 LYS A N 1
ATOM 1015 C CA . LYS A 1 133 ? -0.064 19.098 23.694 1.00 5.42 413 LYS A CA 1
ATOM 1016 C C . LYS A 1 133 ? -0.684 18.066 22.773 1.00 5.60 413 LYS A C 1
ATOM 1017 O O . LYS A 1 133 ? -0.625 16.854 23.063 1.00 6.39 413 LYS A O 1
ATOM 1023 N N . PRO A 1 134 ? -1.287 18.527 21.644 1.00 6.41 414 PRO A N 1
ATOM 1024 C CA . PRO A 1 134 ? -1.889 17.567 20.728 1.00 6.48 414 PRO A CA 1
ATOM 1025 C C . PRO A 1 134 ? -0.930 16.466 20.300 1.00 6.20 414 PRO A C 1
ATOM 1026 O O . PRO A 1 134 ? 0.239 16.708 19.995 1.00 5.27 414 PRO A O 1
ATOM 1030 N N . SER A 1 135 ? -1.445 15.259 20.282 1.00 4.43 415 SER A N 1
ATOM 1031 C CA . SER A 1 135 ? -0.651 14.084 19.979 1.00 5.72 415 SER A CA 1
ATOM 1032 C C . SER A 1 135 ? -0.266 14.011 18.506 1.00 6.07 415 SER A C 1
ATOM 1033 O O . SER A 1 135 ? -1.016 14.476 17.625 1.00 5.17 415 SER A O 1
ATOM 1036 N N . MET A 1 136 ? 0.865 13.369 18.228 1.00 4.57 416 MET A N 1
ATOM 1037 C CA . MET A 1 136 ? 1.239 13.064 16.844 1.00 4.22 416 MET A CA 1
ATOM 1038 C C . MET A 1 136 ? 0.185 12.221 16.160 1.00 5.49 416 MET A C 1
ATOM 1039 O O . MET A 1 136 ? -0.588 11.490 16.803 1.00 6.38 416 MET A O 1
ATOM 1044 N N . LEU A 1 137 ? 0.185 12.315 14.842 1.00 5.31 417 LEU A N 1
ATOM 1045 C CA . LEU A 1 137 ? -0.728 11.524 13.988 1.00 4.38 417 LEU A CA 1
ATOM 1046 C C . LEU A 1 137 ? -0.370 10.019 13.992 1.00 5.13 417 LEU A C 1
ATOM 1047 O O . LEU A 1 137 ? -1.262 9.164 13.884 1.00 6.18 417 LEU A O 1
ATOM 1052 N N . THR A 1 138 ? 0.934 9.707 14.111 1.00 5.00 418 THR A N 1
ATOM 1053 C CA . THR A 1 138 ? 1.436 8.321 14.161 1.00 3.68 418 THR A CA 1
ATOM 1054 C C . THR A 1 138 ? 2.349 8.170 15.357 1.00 3.38 418 THR A C 1
ATOM 1055 O O . THR A 1 138 ? 3.262 8.983 15.566 1.00 5.45 418 THR A O 1
ATOM 1059 N N . GLN A 1 139 ? 2.088 7.142 16.148 1.00 5.47 419 GLN A N 1
ATOM 1060 C CA . GLN A 1 139 ? 2.914 6.813 17.276 1.00 6.83 419 GLN A CA 1
ATOM 1061 C C . GLN A 1 139 ? 4.295 6.401 16.768 1.00 6.82 419 GLN A C 1
ATOM 1062 O O . GLN A 1 139 ? 4.421 5.805 15.686 1.00 6.84 419 GLN A O 1
ATOM 1068 N N . ARG A 1 140 ? 5.323 6.716 17.539 1.00 4.46 420 ARG A N 1
ATOM 1069 C CA . ARG A 1 140 ? 6.698 6.403 17.116 1.00 3.38 420 ARG A CA 1
ATOM 1070 C C . ARG A 1 140 ? 7.725 6.426 18.254 1.00 3.37 420 ARG A C 1
ATOM 1071 O O . ARG A 1 140 ? 7.558 7.158 19.193 1.00 5.35 420 ARG A O 1
ATOM 1079 N N . CYS A 1 141 ? 8.729 5.544 18.146 1.00 6.44 421 CYS A N 1
ATOM 1080 C CA A CYS A 1 141 ? 9.949 5.496 18.984 0.50 3.91 421 CYS A CA 1
ATOM 1081 C CA B CYS A 1 141 ? 9.930 5.724 18.948 0.50 6.15 421 CYS A CA 1
ATOM 1082 C C . CYS A 1 141 ? 11.163 5.622 18.070 1.00 4.20 421 CYS A C 1
ATOM 1083 O O . CYS A 1 141 ? 11.114 5.146 16.940 1.00 5.99 421 CYS A O 1
ATOM 1088 N N . SER A 1 142 ? 12.264 6.169 18.583 1.00 4.90 422 SER A N 1
ATOM 1089 C CA . SER A 1 142 ? 13.545 6.174 17.877 1.00 3.99 422 SER A CA 1
ATOM 1090 C C . SER A 1 142 ? 13.481 6.989 16.613 1.00 2.54 422 SER A C 1
ATOM 1091 O O . SER A 1 142 ? 14.240 6.769 15.695 1.00 5.42 422 SER A O 1
ATOM 1094 N N . HIS A 1 143 ? 12.545 7.916 16.599 1.00 3.64 423 HIS A N 1
ATOM 1095 C CA . HIS A 1 143 ? 12.386 8.879 15.538 1.00 3.64 423 HIS A CA 1
ATOM 1096 C C . HIS A 1 143 ? 13.272 10.092 15.747 1.00 4.49 423 HIS A C 1
ATOM 1097 O O . HIS A 1 143 ? 13.777 10.343 16.830 1.00 6.58 423 HIS A O 1
ATOM 1104 N N . GLY A 1 144 ? 13.440 10.861 14.690 1.00 4.15 424 GLY A N 1
ATOM 1105 C CA . GLY A 1 144 ? 14.049 12.207 14.812 1.00 6.94 424 GLY A CA 1
ATOM 1106 C C . GLY A 1 144 ? 13.027 13.299 14.990 1.00 6.17 424 GLY A C 1
ATOM 1107 O O . GLY A 1 144 ? 11.875 13.198 14.494 1.00 5.88 424 GLY A O 1
ATOM 1108 N N . MET A 1 145 ? 13.417 14.365 15.707 1.00 6.07 425 MET A N 1
ATOM 1109 C CA . MET A 1 145 ? 12.591 15.555 15.829 1.00 5.62 425 MET A CA 1
ATOM 1110 C C . MET A 1 145 ? 13.466 16.769 15.794 1.00 6.54 425 MET A C 1
ATOM 1111 O O . MET A 1 145 ? 14.494 16.822 16.523 1.00 9.10 425 MET A O 1
ATOM 1116 N N . VAL A 1 146 ? 13.112 17.735 14.947 1.00 2.78 426 VAL A N 1
ATOM 1117 C CA . VAL A 1 146 ? 13.923 18.948 14.799 1.00 2.25 426 VAL A CA 1
ATOM 1118 C C . VAL A 1 146 ? 13.052 20.175 14.638 1.00 5.85 426 VAL A C 1
ATOM 1119 O O . VAL A 1 146 ? 11.974 20.117 14.052 1.00 5.16 426 VAL A O 1
ATOM 1123 N N . GLU A 1 147 ? 13.516 21.274 15.185 1.00 5.16 427 GLU A N 1
ATOM 1124 C CA . GLU A 1 147 ? 12.893 22.575 14.944 1.00 2.57 427 GLU A CA 1
ATOM 1125 C C . GLU A 1 147 ? 13.460 23.238 13.675 1.00 2.09 427 GLU A C 1
ATOM 1126 O O . GLU A 1 147 ? 14.700 23.193 13.396 1.00 6.91 427 GLU A O 1
ATOM 1132 N N . ALA A 1 148 ? 12.574 23.827 12.892 1.00 2.18 428 ALA A N 1
ATOM 1133 C CA . ALA A 1 148 ? 12.952 24.542 11.693 1.00 4.70 428 ALA A CA 1
ATOM 1134 C C . ALA A 1 148 ? 11.998 25.703 11.452 1.00 3.13 428 ALA A C 1
ATOM 1135 O O . ALA A 1 148 ? 10.813 25.496 11.217 1.00 5.03 428 ALA A O 1
ATOM 1137 N N . ASN A 1 149 ? 12.511 26.932 11.533 1.00 8.41 429 ASN A N 1
ATOM 1138 C CA . ASN A 1 149 ? 11.686 28.148 11.321 1.00 8.24 429 ASN A CA 1
ATOM 1139 C C . ASN A 1 149 ? 10.427 28.209 12.205 1.00 8.55 429 ASN A C 1
ATOM 1140 O O . ASN A 1 149 ? 9.360 28.642 11.753 1.00 13.27 429 ASN A O 1
ATOM 1145 N N . GLY A 1 150 ? 10.528 27.752 13.446 1.00 6.58 430 GLY A N 1
ATOM 1146 C CA . GLY A 1 150 ? 9.393 27.794 14.361 1.00 9.39 430 GLY A CA 1
ATOM 1147 C C . GLY A 1 150 ? 8.473 26.576 14.343 1.00 6.12 430 GLY A C 1
ATOM 1148 O O . GLY A 1 150 ? 7.608 26.473 15.193 1.00 5.91 430 GLY A O 1
ATOM 1149 N N . LEU A 1 151 ? 8.664 25.667 13.375 1.00 2.35 431 LEU A N 1
ATOM 1150 C CA . LEU A 1 151 ? 7.857 24.450 13.245 1.00 2.68 431 LEU A CA 1
ATOM 1151 C C . LEU A 1 151 ? 8.669 23.278 13.748 1.00 3.96 431 LEU A C 1
ATOM 1152 O O . LEU A 1 151 ? 9.902 23.311 13.749 1.00 4.74 431 LEU A O 1
ATOM 1157 N N . ILE A 1 152 ? 7.974 22.242 14.173 1.00 3.71 432 ILE A N 1
ATOM 1158 C CA . ILE A 1 152 ? 8.598 21.074 14.756 1.00 2.49 432 ILE A CA 1
ATOM 1159 C C . ILE A 1 152 ? 8.298 19.881 13.874 1.00 2.25 432 ILE A C 1
ATOM 1160 O O . ILE A 1 152 ? 7.144 19.484 13.723 1.00 4.83 432 ILE A O 1
ATOM 1165 N N . TYR A 1 153 ? 9.352 19.303 13.317 1.00 3.37 433 TYR A N 1
ATOM 1166 C CA . TYR A 1 153 ? 9.246 18.204 12.356 1.00 2.00 433 TYR A CA 1
ATOM 1167 C C . TYR A 1 153 ? 9.648 16.905 13.014 1.00 4.99 433 TYR A C 1
ATOM 1168 O O . TYR A 1 153 ? 10.672 16.828 13.717 1.00 5.70 433 TYR A O 1
ATOM 1177 N N . VAL A 1 154 ? 8.855 15.876 12.772 1.00 4.27 434 VAL A N 1
ATOM 1178 C CA A VAL A 1 154 ? 9.178 14.524 13.171 0.50 5.23 434 VAL A CA 1
ATOM 1179 C CA B VAL A 1 154 ? 9.269 14.524 13.140 0.50 4.91 434 VAL A CA 1
ATOM 1180 C C . VAL A 1 154 ? 9.236 13.632 11.920 1.00 4.87 434 VAL A C 1
ATOM 1181 O O . VAL A 1 154 ? 8.425 13.794 11.037 1.00 4.97 434 VAL A O 1
ATOM 1188 N N . CYS A 1 155 ? 10.177 12.691 11.870 1.00 4.66 435 CYS A N 1
ATOM 1189 C CA . CYS A 1 155 ? 10.172 11.679 10.851 1.00 3.25 435 CYS A CA 1
ATOM 1190 C C . CYS A 1 155 ? 10.802 10.386 11.291 1.00 3.91 435 CYS A C 1
ATOM 1191 O O . CYS A 1 155 ? 11.758 10.330 12.124 1.00 3.11 435 CYS A O 1
ATOM 1194 N N . GLY A 1 156 ? 10.279 9.357 10.700 1.00 5.95 436 GLY A N 1
ATOM 1195 C CA . GLY A 1 156 ? 10.728 7.993 10.905 1.00 2.54 436 GLY A CA 1
ATOM 1196 C C . GLY A 1 156 ? 10.450 7.485 12.306 1.0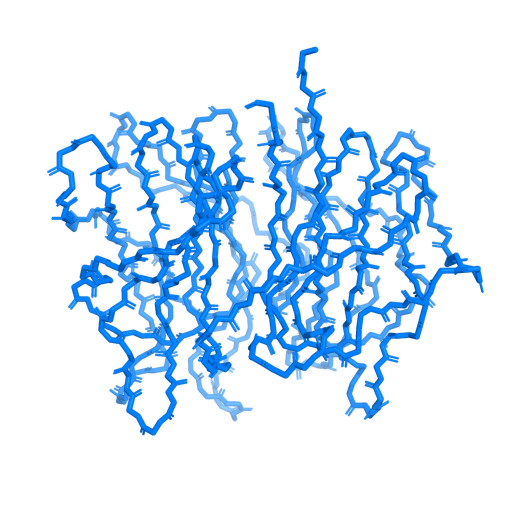0 5.00 436 GLY A C 1
ATOM 1197 O O . GLY A 1 156 ? 9.445 7.841 12.928 1.00 4.15 436 GLY A O 1
ATOM 1198 N N . GLY A 1 157 ? 11.330 6.631 12.778 1.00 4.42 437 GLY A N 1
ATOM 1199 C CA . GLY A 1 157 ? 11.095 5.883 14.006 1.00 2.58 437 GLY A CA 1
ATOM 1200 C C . GLY A 1 157 ? 10.435 4.552 13.711 1.00 4.98 437 GLY A C 1
ATOM 1201 O O . GLY A 1 157 ? 10.300 4.129 12.555 1.00 5.24 437 GLY A O 1
ATOM 1202 N N . SER A 1 158 ? 10.020 3.862 14.771 1.00 3.22 438 SER A N 1
ATOM 1203 C CA . SER A 1 158 ? 9.345 2.588 14.615 1.00 5.39 438 SER A CA 1
ATOM 1204 C C . SER A 1 158 ? 8.120 2.489 15.489 1.00 5.08 438 SER A C 1
ATOM 1205 O O . SER A 1 158 ? 7.938 3.278 16.421 1.00 3.15 438 SER A O 1
ATOM 1208 N N . LEU A 1 159 ? 7.285 1.490 15.189 1.00 5.55 439 LEU A N 1
ATOM 1209 C CA . LEU A 1 159 ? 6.212 1.071 16.097 1.00 8.39 439 LEU A CA 1
ATOM 1210 C C . LEU A 1 159 ? 6.171 -0.465 16.086 1.00 8.91 439 LEU A C 1
ATOM 1211 O O . LEU A 1 159 ? 6.649 -1.084 15.130 1.00 10.40 439 LEU A O 1
ATOM 1216 N N . GLY A 1 160 ? 5.640 -1.059 17.153 1.00 7.36 440 GLY A N 1
ATOM 1217 C CA . GLY A 1 160 ? 5.571 -2.508 17.292 1.00 10.88 440 GLY A CA 1
ATOM 1218 C C . GLY A 1 160 ? 6.919 -3.105 17.659 1.00 13.42 440 GLY A C 1
ATOM 1219 O O . GLY A 1 160 ? 7.890 -2.374 17.919 1.00 14.53 440 GLY A O 1
ATOM 1220 N N . ASN A 1 161 ? 6.995 -4.433 17.698 1.00 12.02 441 ASN A N 1
ATOM 1221 C CA . ASN A 1 161 ? 8.281 -5.098 18.046 1.00 11.32 441 ASN A CA 1
ATOM 1222 C C . ASN A 1 161 ? 9.150 -5.433 16.803 1.00 15.74 441 ASN A C 1
ATOM 1223 O O . ASN A 1 161 ? 8.800 -5.065 15.674 1.00 13.60 441 ASN A O 1
ATOM 1228 N N . ASN A 1 162 ? 10.304 -6.086 17.023 1.00 19.40 442 ASN A N 1
ATOM 1229 C CA . ASN A 1 162 ? 11.217 -6.431 15.932 1.00 20.58 442 ASN A CA 1
ATOM 1230 C C . ASN A 1 162 ? 10.754 -7.590 15.033 1.00 23.92 442 ASN A C 1
ATOM 1231 O O . ASN A 1 162 ? 11.420 -7.899 14.037 1.00 23.25 442 ASN A O 1
ATOM 1236 N N . VAL A 1 163 ? 9.635 -8.235 15.379 1.00 22.20 443 VAL A N 1
ATOM 1237 C CA . VAL A 1 163 ? 9.100 -9.346 14.574 1.00 23.90 443 VAL A CA 1
ATOM 1238 C C . VAL A 1 163 ? 7.933 -8.883 13.679 1.00 19.89 443 VAL A C 1
ATOM 1239 O O . VAL A 1 163 ? 7.942 -9.115 12.467 1.00 20.20 443 VAL A O 1
ATOM 1243 N N . SER A 1 164 ? 6.950 -8.217 14.285 1.00 13.03 444 SER A N 1
ATOM 1244 C CA . SER A 1 164 ? 5.709 -7.837 13.592 1.00 9.20 444 SER A CA 1
ATOM 1245 C C . SER A 1 164 ? 5.542 -6.317 13.444 1.00 12.24 444 SER A C 1
ATOM 1246 O O . SER A 1 164 ? 4.598 -5.852 12.816 1.00 12.28 444 SER A O 1
ATOM 1249 N N . GLY A 1 165 ? 6.462 -5.562 14.015 1.00 11.03 445 GLY A N 1
ATOM 1250 C CA . GLY A 1 165 ? 6.432 -4.103 13.912 1.00 13.47 445 GLY A CA 1
ATOM 1251 C C . GLY A 1 165 ? 7.044 -3.623 12.615 1.00 13.90 445 GLY A C 1
ATOM 1252 O O . GLY A 1 165 ? 7.347 -4.435 11.700 1.00 10.20 445 GLY A O 1
ATOM 1253 N N . ARG A 1 166 ? 7.249 -2.304 12.516 1.00 7.17 446 ARG A N 1
ATOM 1254 C CA . ARG A 1 166 ? 7.844 -1.757 11.316 1.00 7.74 446 ARG A CA 1
ATOM 1255 C C . ARG A 1 166 ? 8.466 -0.406 11.576 1.00 4.63 446 ARG A C 1
ATOM 1256 O O . ARG A 1 166 ? 8.068 0.320 12.496 1.00 4.97 446 ARG A O 1
ATOM 1264 N N . VAL A 1 167 ? 9.456 -0.111 10.753 1.00 7.25 447 VAL A N 1
ATOM 1265 C CA . VAL A 1 167 ? 10.124 1.168 10.730 1.00 2.07 447 VAL A CA 1
ATOM 1266 C C . VAL A 1 167 ? 9.397 2.066 9.728 1.00 4.07 447 VAL A C 1
ATOM 1267 O O . VAL A 1 167 ? 8.970 1.617 8.641 1.00 5.00 447 VAL A O 1
ATOM 1271 N N . LEU A 1 168 ? 9.265 3.335 10.093 1.00 3.40 448 LEU A N 1
ATOM 1272 C CA . LEU A 1 168 ? 8.398 4.275 9.382 1.00 4.06 448 LEU A CA 1
ATOM 1273 C C . LEU A 1 168 ? 9.158 5.186 8.410 1.00 4.42 448 LEU A C 1
ATOM 1274 O O . LEU A 1 168 ? 10.289 5.560 8.697 1.00 4.50 448 LEU A O 1
ATOM 1279 N N . ASN A 1 169 ? 8.516 5.543 7.275 1.00 4.03 449 ASN A N 1
ATOM 1280 C CA A ASN A 1 169 ? 9.066 6.631 6.488 0.50 6.30 449 ASN A CA 1
ATOM 1281 C CA B ASN A 1 169 ? 8.947 6.601 6.348 0.50 4.62 449 ASN A CA 1
ATOM 1282 C C . ASN A 1 169 ? 8.283 7.930 6.687 1.00 4.73 449 ASN A C 1
ATOM 1283 O O . ASN A 1 169 ? 8.699 9.008 6.222 1.00 7.32 449 ASN A O 1
ATOM 1292 N N . SER A 1 170 ? 7.196 7.870 7.449 1.00 3.42 450 SER A N 1
ATOM 1293 C CA . SER A 1 170 ? 6.326 9.016 7.547 1.00 6.31 450 SER A CA 1
ATOM 1294 C C . SER A 1 170 ? 6.943 10.205 8.277 1.00 5.89 450 SER A C 1
ATOM 1295 O O . SER A 1 170 ? 7.818 10.056 9.166 1.00 5.63 450 SER A O 1
ATOM 1298 N N . CYS A 1 171 ? 6.491 11.382 7.856 1.00 3.87 451 CYS A N 1
ATOM 1299 C CA . CYS A 1 171 ? 6.957 12.665 8.367 1.00 3.70 451 CYS A CA 1
ATOM 1300 C C . CYS A 1 171 ? 5.742 13.512 8.676 1.00 4.88 451 CYS A C 1
ATOM 1301 O O . CYS A 1 171 ? 4.786 13.514 7.912 1.00 5.75 451 CYS A O 1
ATOM 1304 N N . GLU A 1 172 ? 5.770 14.213 9.812 1.00 2.54 452 GLU A N 1
ATOM 1305 C CA . GLU A 1 172 ? 4.705 15.145 10.133 1.00 4.29 452 GLU A CA 1
ATOM 1306 C C . GLU A 1 172 ? 5.280 16.369 10.810 1.00 4.84 452 GLU A C 1
ATOM 1307 O O . GLU A 1 172 ? 6.417 16.329 11.322 1.00 4.66 452 GLU A O 1
ATOM 1313 N N . VAL A 1 173 ? 4.510 17.460 10.776 1.00 5.35 453 VAL A N 1
ATOM 1314 C CA . VAL A 1 173 ? 4.992 18.762 11.312 1.00 3.39 453 VAL A CA 1
ATOM 1315 C C . VAL A 1 173 ? 3.951 19.379 12.233 1.00 3.74 453 VAL A C 1
ATOM 1316 O O . VAL A 1 173 ? 2.747 19.323 11.963 1.00 2.90 453 VAL A O 1
ATOM 1320 N N . TYR A 1 174 ? 4.414 19.908 13.369 1.00 4.12 454 TYR A N 1
ATOM 1321 C CA . TYR A 1 174 ? 3.581 20.553 14.338 1.00 4.37 454 TYR A CA 1
ATOM 1322 C C . TYR A 1 174 ? 3.871 22.053 14.309 1.00 2.30 454 TYR A C 1
ATOM 1323 O O . TYR A 1 174 ? 5.025 22.462 14.346 1.00 4.35 454 TYR A O 1
ATOM 1332 N N . ASP A 1 175 ? 2.823 22.866 14.231 1.00 2.84 455 ASP A N 1
ATOM 1333 C CA . ASP A 1 175 ? 2.961 24.292 14.269 1.00 3.32 455 ASP A CA 1
ATOM 1334 C C . ASP A 1 175 ? 2.466 24.777 15.629 1.00 5.53 455 ASP A C 1
ATOM 1335 O O . ASP A 1 175 ? 1.275 24.685 15.923 1.00 4.89 455 ASP A O 1
ATOM 1340 N N . PRO A 1 176 ? 3.370 25.287 16.476 1.00 3.79 456 PRO A N 1
ATOM 1341 C CA . PRO A 1 176 ? 2.906 25.741 17.795 1.00 5.11 456 PRO A CA 1
ATOM 1342 C C . PRO A 1 176 ? 1.825 26.837 17.739 1.00 3.76 456 PRO A C 1
ATOM 1343 O O . PRO A 1 176 ? 1.062 26.990 18.686 1.00 6.56 456 PRO A O 1
ATOM 1347 N N . ALA A 1 177 ? 1.786 27.591 16.653 1.00 4.14 457 ALA A N 1
ATOM 1348 C CA . ALA A 1 177 ? 0.805 28.664 16.497 1.00 3.04 457 ALA A CA 1
ATOM 1349 C C . ALA A 1 177 ? -0.604 28.113 16.349 1.00 2.50 457 ALA A C 1
ATOM 1350 O O . ALA A 1 177 ? -1.541 28.688 16.868 1.00 3.79 457 ALA A O 1
ATOM 1352 N N . THR A 1 178 ? -0.720 26.983 15.643 1.00 4.05 458 THR A N 1
ATOM 1353 C CA . THR A 1 178 ? -2.037 26.368 15.332 1.00 3.01 458 THR A CA 1
ATOM 1354 C C . THR A 1 178 ? -2.341 25.166 16.222 1.00 2.21 458 THR A C 1
ATOM 1355 O O . THR A 1 178 ? -3.458 24.668 16.223 1.00 5.34 458 THR A O 1
ATOM 1359 N N . GLU A 1 179 ? -1.311 24.682 16.932 1.00 5.46 459 GLU A N 1
ATOM 1360 C CA . GLU A 1 179 ? -1.366 23.431 17.709 1.00 7.61 459 GLU A CA 1
ATOM 1361 C C . GLU A 1 179 ? -1.923 22.281 16.889 1.00 5.91 459 GLU A C 1
ATOM 1362 O O . GLU A 1 179 ? -2.697 21.434 17.379 1.00 6.87 459 GLU A O 1
ATOM 1368 N N . THR A 1 180 ? -1.481 22.220 15.635 1.00 3.77 460 THR A N 1
ATOM 1369 C CA . THR A 1 180 ? -1.904 21.178 14.725 1.00 2.42 460 THR A CA 1
ATOM 1370 C C . THR A 1 180 ? -0.713 20.403 14.141 1.00 2.25 460 THR A C 1
ATOM 1371 O O . THR A 1 180 ? 0.299 21.014 13.762 1.00 3.41 460 THR A O 1
ATOM 1375 N N . TRP A 1 181 ? -0.871 19.077 14.052 1.00 4.95 461 TRP A N 1
ATOM 1376 C CA . TRP A 1 181 ? 0.024 18.199 13.282 1.00 2.43 461 TRP A CA 1
ATOM 1377 C C . TRP A 1 181 ? -0.488 18.038 11.857 1.00 3.23 461 TRP A C 1
ATOM 1378 O O . TRP A 1 181 ? -1.712 17.814 11.632 1.00 4.67 461 TRP A O 1
ATOM 1389 N N . THR A 1 182 ? 0.421 18.172 10.901 1.00 3.88 462 THR A N 1
ATOM 1390 C CA . THR A 1 182 ? 0.134 17.973 9.473 1.00 4.60 462 THR A CA 1
ATOM 1391 C C . THR A 1 182 ? 1.045 16.892 8.883 1.00 4.49 462 THR A C 1
ATOM 1392 O O . THR A 1 182 ? 2.294 16.955 9.055 1.00 4.31 462 THR A O 1
ATOM 1396 N N . GLU A 1 183 ? 0.442 15.923 8.188 1.00 4.35 463 GLU A N 1
ATOM 1397 C CA . GLU A 1 183 ? 1.177 14.895 7.473 1.00 6.62 463 GLU A CA 1
ATOM 1398 C C . GLU A 1 183 ? 1.904 15.524 6.268 1.00 5.14 463 GLU A C 1
ATOM 1399 O O . GLU A 1 183 ? 1.296 16.267 5.479 1.00 6.45 463 GLU A O 1
ATOM 1405 N N . LEU A 1 184 ? 3.192 15.234 6.159 1.00 3.82 464 LEU A N 1
ATOM 1406 C CA . LEU A 1 184 ? 4.006 15.694 5.069 1.00 3.37 464 LEU A CA 1
ATOM 1407 C C . LEU A 1 184 ? 4.367 14.531 4.126 1.00 3.51 464 LEU A C 1
ATOM 1408 O O . LEU A 1 184 ? 3.999 13.343 4.362 1.00 4.63 464 LEU A O 1
ATOM 1413 N N . CYS A 1 185 ? 5.070 14.859 3.049 1.00 3.81 465 CYS A N 1
ATOM 1414 C CA . CYS A 1 185 ? 5.615 13.844 2.170 1.00 4.37 465 CYS A CA 1
ATOM 1415 C C . CYS A 1 185 ? 6.481 12.882 2.983 1.00 3.68 465 CYS A C 1
ATOM 1416 O O . CYS A 1 185 ? 7.291 13.320 3.810 1.00 3.22 465 CYS A O 1
ATOM 1419 N N . PRO A 1 186 ? 6.299 11.563 2.781 1.00 3.74 466 PRO A N 1
ATOM 1420 C CA . PRO A 1 186 ? 7.136 10.610 3.493 1.00 3.05 466 PRO A CA 1
ATOM 1421 C C . PRO A 1 186 ? 8.579 10.561 2.940 1.00 4.33 466 PRO A C 1
ATOM 1422 O O . PRO A 1 186 ? 8.825 10.891 1.767 1.00 4.35 466 PRO A O 1
ATOM 1426 N N . MET A 1 187 ? 9.501 10.160 3.796 1.00 3.69 467 MET A N 1
ATOM 1427 C CA . MET A 1 187 ? 10.899 9.960 3.391 1.00 3.25 467 MET A CA 1
ATOM 1428 C C . MET A 1 187 ? 10.961 8.891 2.306 1.00 4.45 467 MET A C 1
ATOM 1429 O O . MET A 1 187 ? 10.038 8.038 2.185 1.00 4.52 467 MET A O 1
ATOM 1434 N N . ILE A 1 188 ? 12.026 8.944 1.510 1.00 5.33 468 ILE A N 1
ATOM 1435 C CA . ILE A 1 188 ? 12.290 7.898 0.516 1.00 3.28 468 ILE A CA 1
ATOM 1436 C C . ILE A 1 188 ? 12.586 6.559 1.212 1.00 2.39 468 ILE A C 1
ATOM 1437 O O . ILE A 1 188 ? 12.110 5.500 0.784 1.00 4.81 468 ILE A O 1
ATOM 1442 N N . GLU A 1 189 ? 13.353 6.633 2.316 1.00 4.53 469 GLU A N 1
ATOM 1443 C CA . GLU A 1 189 ? 13.741 5.467 3.089 1.00 4.05 469 GLU A CA 1
ATOM 1444 C C . GLU A 1 189 ? 12.987 5.456 4.409 1.00 5.67 469 GLU A C 1
ATOM 1445 O O . GLU A 1 189 ? 12.868 6.499 5.058 1.00 6.29 469 GLU A O 1
ATOM 1451 N N . ALA A 1 190 ? 12.515 4.276 4.843 1.00 4.55 470 ALA A N 1
ATOM 1452 C CA . ALA A 1 190 ? 12.107 4.127 6.235 1.00 4.42 470 ALA A CA 1
ATOM 1453 C C . ALA A 1 190 ? 13.394 4.210 7.079 1.00 3.20 470 ALA A C 1
ATOM 1454 O O . ALA A 1 190 ? 14.421 3.665 6.681 1.00 3.88 470 ALA A O 1
ATOM 1456 N N . ARG A 1 191 ? 13.354 4.907 8.215 1.00 3.38 471 ARG A N 1
ATOM 1457 C CA . ARG A 1 191 ? 14.556 5.113 9.059 1.00 3.98 471 ARG A CA 1
ATOM 1458 C C . ARG A 1 191 ? 14.160 5.229 10.498 1.00 3.14 471 ARG A C 1
ATOM 1459 O O . ARG A 1 191 ? 13.167 5.895 10.813 1.00 3.85 471 ARG A O 1
ATOM 1467 N N . LYS A 1 192 ? 14.959 4.608 11.359 1.00 2.88 472 LYS A N 1
ATOM 1468 C CA . LYS A 1 192 ? 14.997 4.925 12.784 1.00 2.48 472 LYS A CA 1
ATOM 1469 C C . LYS A 1 192 ? 16.462 5.070 13.174 1.00 2.65 472 LYS A C 1
ATOM 1470 O O . LYS A 1 192 ? 17.352 4.591 12.506 1.00 3.00 472 LYS A O 1
ATOM 1476 N N . ASN A 1 193 ? 16.699 5.730 14.303 1.00 2.00 473 ASN A N 1
ATOM 1477 C CA . ASN A 1 193 ? 18.047 6.002 14.792 1.00 2.95 473 ASN A CA 1
ATOM 1478 C C . ASN A 1 193 ? 18.931 6.775 13.818 1.00 5.01 473 ASN A C 1
ATOM 1479 O O . ASN A 1 193 ? 20.168 6.723 13.909 1.00 6.02 473 ASN A O 1
ATOM 1484 N N . HIS A 1 194 ? 18.285 7.541 12.942 1.00 4.82 474 HIS A N 1
ATOM 1485 C CA . HIS A 1 194 ? 18.911 8.396 11.968 1.00 3.66 474 HIS A CA 1
ATOM 1486 C C . HIS A 1 194 ? 19.207 9.757 12.588 1.00 5.20 474 HIS A C 1
ATOM 1487 O O . HIS A 1 194 ? 18.593 10.162 13.573 1.00 5.03 474 HIS A O 1
ATOM 1494 N N . GLY A 1 195 ? 20.127 10.469 11.985 1.00 3.83 475 GLY A N 1
ATOM 1495 C CA . GLY A 1 195 ? 20.336 11.864 12.294 1.00 5.38 475 GLY A CA 1
ATOM 1496 C C . GLY A 1 195 ? 19.263 12.677 11.612 1.00 4.15 475 GLY A C 1
ATOM 1497 O O . GLY A 1 195 ? 18.733 12.276 10.568 1.00 4.30 475 GLY A O 1
ATOM 1498 N N . LEU A 1 196 ? 18.973 13.841 12.180 1.00 5.73 476 LEU A N 1
ATOM 1499 C CA . LEU A 1 196 ? 17.917 14.720 11.634 1.00 4.57 476 LEU A CA 1
ATOM 1500 C C . LEU A 1 196 ? 18.312 16.119 12.000 1.00 4.91 476 LEU A C 1
ATOM 1501 O O . LEU A 1 196 ? 18.299 16.501 13.200 1.00 6.13 476 LEU A O 1
ATOM 1506 N N . VAL A 1 197 ? 18.719 16.872 10.973 1.00 3.00 477 VAL A N 1
ATOM 1507 C CA . VAL A 1 197 ? 19.290 18.196 11.164 1.00 2.00 477 VAL A CA 1
ATOM 1508 C C . VAL A 1 197 ? 18.780 19.175 10.156 1.00 4.83 477 VAL A C 1
ATOM 1509 O O . VAL A 1 197 ? 18.639 18.853 8.970 1.00 6.02 477 VAL A O 1
ATOM 1513 N N . PHE A 1 198 ? 18.551 20.395 10.621 1.00 6.00 478 PHE A N 1
ATOM 1514 C CA . PHE A 1 198 ? 18.069 21.499 9.773 1.00 5.14 478 PHE A CA 1
ATOM 1515 C C . PHE A 1 198 ? 19.264 22.370 9.351 1.00 5.94 478 PHE A C 1
ATOM 1516 O O . PHE A 1 198 ? 20.004 22.887 10.213 1.00 6.86 478 PHE A O 1
ATOM 1524 N N . VAL A 1 199 ? 19.451 22.507 8.035 1.00 5.40 479 VAL A N 1
ATOM 1525 C CA . VAL A 1 199 ? 20.482 23.369 7.483 1.00 6.47 479 VAL A CA 1
ATOM 1526 C C . VAL A 1 199 ? 19.867 24.213 6.394 1.00 5.33 479 VAL A C 1
ATOM 1527 O O . VAL A 1 199 ? 19.492 23.699 5.331 1.00 6.80 479 VAL A O 1
ATOM 1531 N N . LYS A 1 200 ? 19.764 25.520 6.692 1.00 5.24 480 LYS A N 1
ATOM 1532 C CA . LYS A 1 200 ? 19.321 26.572 5.741 1.00 5.89 480 LYS A CA 1
ATOM 1533 C C . LYS A 1 200 ? 17.817 26.497 5.435 1.00 7.75 480 LYS A C 1
ATOM 1534 O O . LYS A 1 200 ? 17.035 27.323 5.913 1.00 12.90 480 LYS A O 1
ATOM 1540 N N . ASP A 1 201 ? 17.430 25.566 4.582 1.00 6.33 481 ASP A N 1
ATOM 1541 C CA . ASP A 1 201 ? 16.054 25.472 4.121 1.00 9.60 481 ASP A CA 1
ATOM 1542 C C . ASP A 1 201 ? 15.686 24.024 3.869 1.00 5.58 481 ASP A C 1
ATOM 1543 O O . ASP A 1 201 ? 14.683 23.726 3.171 1.00 8.16 481 ASP A O 1
ATOM 1548 N N . LYS A 1 202 ? 16.476 23.131 4.476 1.00 4.02 482 LYS A N 1
ATOM 1549 C CA A LYS A 1 202 ? 16.379 21.700 4.229 0.50 4.31 482 LYS A CA 1
ATOM 1550 C CA B LYS A 1 202 ? 16.414 21.694 4.227 0.50 4.38 482 LYS A CA 1
ATOM 1551 C C . LYS A 1 202 ? 16.587 20.938 5.521 1.00 2.00 482 LYS A C 1
ATOM 1552 O O . LYS A 1 202 ? 17.356 21.356 6.372 1.00 4.75 482 LYS A O 1
ATOM 1563 N N . ILE A 1 203 ? 15.897 19.800 5.643 1.00 3.40 483 ILE A N 1
ATOM 1564 C CA . ILE A 1 203 ? 16.079 18.920 6.788 1.00 2.00 483 ILE A CA 1
ATOM 1565 C C . ILE A 1 203 ? 16.680 17.594 6.304 1.00 3.88 483 ILE A C 1
ATOM 1566 O O . ILE A 1 203 ? 16.025 16.823 5.561 1.00 5.21 483 ILE A O 1
ATOM 1571 N N . PHE A 1 204 ? 17.923 17.312 6.724 1.00 4.35 484 PHE A N 1
ATOM 1572 C CA . PHE A 1 204 ? 18.640 16.133 6.301 1.00 2.29 484 PHE A CA 1
ATOM 1573 C C . PHE A 1 204 ? 18.381 14.983 7.264 1.00 3.39 484 PHE A C 1
ATOM 1574 O O . PHE A 1 204 ? 18.551 15.139 8.475 1.00 4.28 484 PHE A O 1
ATOM 1582 N N . ALA A 1 205 ? 17.962 13.843 6.713 1.00 2.99 485 ALA A N 1
ATOM 1583 C CA . ALA A 1 205 ? 17.866 12.616 7.424 1.00 2.00 485 ALA A CA 1
ATOM 1584 C C . ALA A 1 205 ? 19.081 11.782 7.039 1.00 2.07 485 ALA A C 1
ATOM 1585 O O . ALA A 1 205 ? 19.272 11.458 5.852 1.00 3.68 485 ALA A O 1
ATOM 1587 N N . VAL A 1 206 ? 19.870 11.388 8.049 1.00 3.31 486 VAL A N 1
ATOM 1588 C CA . VAL A 1 206 ? 21.198 10.838 7.830 1.00 3.83 486 VAL A CA 1
ATOM 1589 C C . VAL A 1 206 ? 21.263 9.426 8.381 1.00 2.92 486 VAL A C 1
ATOM 1590 O O . VAL A 1 206 ? 21.153 9.206 9.583 1.00 3.52 486 VAL A O 1
ATOM 1594 N N . GLY A 1 207 ? 21.389 8.468 7.483 1.00 2.37 487 GLY A N 1
ATOM 1595 C CA . GLY A 1 207 ? 21.612 7.101 7.889 1.00 3.52 487 GLY A CA 1
ATOM 1596 C C . GLY A 1 207 ? 20.500 6.528 8.723 1.00 4.59 487 GLY A C 1
ATOM 1597 O O . GLY A 1 207 ? 19.311 6.713 8.416 1.00 4.35 487 GLY A O 1
ATOM 1598 N N . GLY A 1 208 ? 20.910 5.833 9.778 1.00 3.32 488 GLY A N 1
ATOM 1599 C CA . GLY A 1 208 ? 20.022 5.084 10.646 1.00 2.68 488 GLY A CA 1
ATOM 1600 C C . GLY A 1 208 ? 19.904 3.645 10.166 1.00 4.38 488 GLY A C 1
ATOM 1601 O O . GLY A 1 208 ? 20.850 3.082 9.623 1.00 4.86 488 GLY A O 1
ATOM 1602 N N . GLN A 1 209 ? 18.745 3.062 10.407 1.00 2.21 489 GLN A N 1
ATOM 1603 C CA . GLN A 1 209 ? 18.466 1.661 10.063 1.00 3.27 489 GLN A CA 1
ATOM 1604 C C . GLN A 1 209 ? 16.988 1.441 9.824 1.00 3.34 489 GLN A C 1
ATOM 1605 O O . GLN A 1 209 ? 16.151 2.226 10.224 1.00 3.84 489 GLN A O 1
ATOM 1611 N N . ASN A 1 210 ? 16.679 0.346 9.159 1.00 2.29 490 ASN A N 1
ATOM 1612 C CA . ASN A 1 210 ? 15.280 -0.078 9.070 1.00 2.79 490 ASN A CA 1
ATOM 1613 C C . ASN A 1 210 ? 15.163 -1.567 9.193 1.00 5.36 490 ASN A C 1
ATOM 1614 O O . ASN A 1 210 ? 16.083 -2.219 9.670 1.00 4.75 490 ASN A O 1
ATOM 1619 N N . GLY A 1 211 ? 14.009 -2.124 8.820 1.00 6.85 491 GLY A N 1
ATOM 1620 C CA . GLY A 1 211 ? 13.776 -3.535 8.993 1.00 8.67 491 GLY A CA 1
ATOM 1621 C C . GLY A 1 211 ? 14.706 -4.421 8.194 1.00 12.00 491 GLY A C 1
ATOM 1622 O O . GLY A 1 211 ? 14.868 -5.598 8.502 1.00 13.03 491 GLY A O 1
ATOM 1623 N N . LEU A 1 212 ? 15.327 -3.859 7.166 1.00 6.35 492 LEU A N 1
ATOM 1624 C CA . LEU A 1 212 ? 16.185 -4.615 6.289 1.00 6.54 492 LEU A CA 1
ATOM 1625 C C . LEU A 1 212 ? 17.690 -4.387 6.558 1.00 5.90 492 LEU A C 1
ATOM 1626 O O . LEU A 1 212 ? 18.529 -4.969 5.912 1.00 9.11 492 LEU A O 1
ATOM 1631 N N . GLY A 1 213 ? 18.008 -3.576 7.556 1.00 3.05 493 GLY A N 1
ATOM 1632 C CA . GLY A 1 213 ? 19.389 -3.369 7.940 1.00 5.59 493 GLY A CA 1
ATOM 1633 C C . GLY A 1 213 ? 19.763 -1.910 8.103 1.00 5.75 493 GLY A C 1
ATOM 1634 O O . GLY A 1 213 ? 18.901 -1.028 8.148 1.00 6.69 493 GLY A O 1
ATOM 1635 N N . GLY A 1 214 ? 21.068 -1.664 8.158 1.00 6.87 494 GLY A N 1
ATOM 1636 C CA . GLY A 1 214 ? 21.601 -0.310 8.315 1.00 3.76 494 GLY A CA 1
ATOM 1637 C C . GLY A 1 214 ? 21.570 0.473 7.032 1.00 5.35 494 GLY A C 1
ATOM 1638 O O . GLY A 1 214 ? 21.310 -0.094 5.953 1.00 5.67 494 GLY A O 1
ATOM 1639 N N . LEU A 1 215 ? 21.822 1.774 7.128 1.00 4.98 495 LEU A N 1
ATOM 1640 C CA . LEU A 1 215 ? 21.719 2.681 5.987 1.00 4.67 495 LEU A CA 1
ATOM 1641 C C . LEU A 1 215 ? 22.935 3.596 5.919 1.00 5.49 495 LEU A C 1
ATOM 1642 O O . LEU A 1 215 ? 23.238 4.280 6.898 1.00 9.16 495 LEU A O 1
ATOM 1647 N N . ASP A 1 216 ? 23.588 3.644 4.747 1.00 3.49 496 ASP A N 1
ATOM 1648 C CA . ASP A 1 216 ? 24.600 4.652 4.493 1.00 3.41 496 ASP A CA 1
ATOM 1649 C C . ASP A 1 216 ? 24.010 5.866 3.832 1.00 5.21 496 ASP A C 1
ATOM 1650 O O . ASP A 1 216 ? 24.676 6.886 3.761 1.00 6.39 496 ASP A O 1
ATOM 1655 N N . ASN A 1 217 ? 22.763 5.779 3.381 1.00 5.21 497 ASN A N 1
ATOM 1656 C CA . ASN A 1 217 ? 22.244 6.835 2.535 1.00 6.40 497 ASN A CA 1
ATOM 1657 C C . ASN A 1 217 ? 21.640 8.004 3.311 1.00 4.23 497 ASN A C 1
ATOM 1658 O O . ASN A 1 217 ? 21.410 7.959 4.557 1.00 3.40 497 ASN A O 1
ATOM 1663 N N . VAL A 1 218 ? 21.429 9.073 2.579 1.00 2.45 498 VAL A N 1
ATOM 1664 C CA . VAL A 1 218 ? 21.145 10.376 3.128 1.00 3.77 498 VAL A CA 1
ATOM 1665 C C . VAL A 1 218 ? 20.153 11.064 2.229 1.00 5.27 498 VAL A C 1
ATOM 1666 O O . VAL A 1 218 ? 20.281 11.032 1.011 1.00 4.81 498 VAL A O 1
ATOM 1670 N N . GLU A 1 219 ? 19.161 11.690 2.818 1.00 2.58 499 GLU A N 1
ATOM 1671 C CA . GLU A 1 219 ? 18.176 12.417 2.037 1.00 2.68 499 GLU A CA 1
ATOM 1672 C C . GLU A 1 219 ? 17.813 13.695 2.744 1.00 2.12 499 GLU A C 1
ATOM 1673 O O . GLU A 1 219 ? 18.053 13.840 3.950 1.00 4.29 499 GLU A O 1
ATOM 1679 N N . TYR A 1 220 ? 17.212 14.632 2.025 1.00 3.63 500 TYR A N 1
ATOM 1680 C CA . TYR A 1 220 ? 16.723 15.847 2.681 1.00 3.93 500 TYR A CA 1
ATOM 1681 C C . TYR A 1 220 ? 15.295 16.167 2.290 1.00 3.08 500 TYR A C 1
ATOM 1682 O O . TYR A 1 220 ? 14.821 15.793 1.208 1.00 5.00 500 TYR A O 1
ATOM 1691 N N . TYR A 1 221 ? 14.635 16.867 3.202 1.00 3.97 501 TYR A N 1
ATOM 1692 C CA . TYR A 1 221 ? 13.289 17.360 3.006 1.00 2.06 501 TYR A CA 1
ATOM 1693 C C . TYR A 1 221 ? 13.363 18.798 2.556 1.00 2.96 501 TYR A C 1
ATOM 1694 O O . TYR A 1 221 ? 13.893 19.653 3.271 1.00 3.77 501 TYR A O 1
ATOM 1703 N N . ASP A 1 222 ? 12.837 19.051 1.362 1.00 4.16 502 ASP A N 1
ATOM 1704 C CA . ASP A 1 222 ? 12.712 20.396 0.822 1.00 4.01 502 ASP A CA 1
ATOM 1705 C C . ASP A 1 222 ? 11.448 20.995 1.392 1.00 4.15 502 ASP A C 1
ATOM 1706 O O . ASP A 1 222 ? 10.322 20.611 1.024 1.00 5.18 502 ASP A O 1
ATOM 1711 N N . ILE A 1 223 ? 11.612 21.893 2.345 1.00 4.99 503 ILE A N 1
ATOM 1712 C CA . ILE A 1 223 ? 10.466 22.480 3.039 1.00 4.68 503 ILE A CA 1
ATOM 1713 C C . ILE A 1 223 ? 9.524 23.195 2.087 1.00 4.34 503 ILE A C 1
ATOM 1714 O O . ILE A 1 223 ? 8.320 23.069 2.197 1.00 7.31 503 ILE A O 1
ATOM 1719 N N . LYS A 1 224 ? 10.075 23.943 1.133 1.00 3.47 504 LYS A N 1
ATOM 1720 C CA . LYS A 1 224 ? 9.279 24.658 0.148 1.00 4.87 504 LYS A CA 1
ATOM 1721 C C . LYS A 1 224 ? 8.509 23.766 -0.802 1.00 6.59 504 LYS A C 1
ATOM 1722 O O . LYS A 1 224 ? 7.347 24.069 -1.103 1.00 10.08 504 LYS A O 1
ATOM 1728 N N . LEU A 1 225 ? 9.131 22.667 -1.274 1.00 4.77 505 LEU A N 1
ATOM 1729 C CA . LEU A 1 225 ? 8.502 21.792 -2.272 1.00 5.97 505 LEU A CA 1
ATOM 1730 C C . LEU A 1 225 ? 7.687 20.631 -1.642 1.00 5.35 505 LEU A C 1
ATOM 1731 O O . LEU A 1 225 ? 6.920 19.970 -2.351 1.00 6.34 505 LEU A O 1
ATOM 1736 N N . ASN A 1 226 ? 7.867 20.379 -0.337 1.00 4.89 506 ASN A N 1
ATOM 1737 C CA . ASN A 1 226 ? 7.264 19.235 0.330 1.00 2.11 506 ASN A CA 1
ATOM 1738 C C . ASN A 1 226 ? 7.639 17.933 -0.405 1.00 4.16 506 ASN A C 1
ATOM 1739 O O . ASN A 1 226 ? 6.773 17.154 -0.822 1.00 5.08 506 ASN A O 1
ATOM 1744 N N . GLU A 1 227 ? 8.946 17.765 -0.612 1.00 3.93 507 GLU A N 1
ATOM 1745 C CA . GLU A 1 227 ? 9.504 16.583 -1.282 1.00 5.74 507 GLU A CA 1
ATOM 1746 C C . GLU A 1 227 ? 10.777 16.211 -0.591 1.00 7.51 507 GLU A C 1
ATOM 1747 O O . GLU A 1 227 ? 11.492 17.080 -0.089 1.00 6.34 507 GLU A O 1
ATOM 1753 N N . TRP A 1 228 ? 11.071 14.917 -0.586 1.00 4.92 508 TRP A N 1
ATOM 1754 C CA . TRP A 1 228 ? 12.353 14.416 -0.136 1.00 3.48 508 TRP A CA 1
ATOM 1755 C C . TRP A 1 228 ? 13.190 14.013 -1.337 1.00 3.91 508 TRP A C 1
ATOM 1756 O O . TRP A 1 228 ? 12.677 13.446 -2.332 1.00 5.99 508 TRP A O 1
ATOM 1767 N N . LYS A 1 229 ? 14.506 14.259 -1.229 1.00 4.65 509 LYS A N 1
ATOM 1768 C CA . LYS A 1 229 ? 15.457 14.009 -2.295 1.00 6.39 509 LYS A CA 1
ATOM 1769 C C . LYS A 1 229 ? 16.716 13.379 -1.713 1.00 4.81 509 LYS A C 1
ATOM 1770 O O . LYS A 1 229 ? 17.235 13.863 -0.683 1.00 3.63 509 LYS A O 1
ATOM 1776 N N . MET A 1 230 ? 17.207 12.317 -2.368 1.00 6.27 510 MET A N 1
ATOM 1777 C CA . MET A 1 230 ? 18.500 11.699 -2.006 1.00 6.16 510 MET A CA 1
ATOM 1778 C C . MET A 1 230 ? 19.679 12.609 -2.359 1.00 5.99 510 MET A C 1
ATOM 1779 O O . MET A 1 230 ? 19.687 13.286 -3.385 1.00 6.14 510 MET A O 1
ATOM 1784 N N . VAL A 1 231 ? 20.683 12.596 -1.493 1.00 6.42 511 VAL A N 1
ATOM 1785 C CA . VAL A 1 231 ? 21.969 13.215 -1.765 1.00 3.48 511 VAL A CA 1
ATOM 1786 C C . VAL A 1 231 ? 23.049 12.141 -1.671 1.00 3.51 511 VAL A C 1
ATOM 1787 O O . VAL A 1 231 ? 22.739 10.943 -1.710 1.00 4.25 511 VAL A O 1
ATOM 1791 N N . SER A 1 232 ? 24.319 12.545 -1.630 1.00 3.70 512 SER A N 1
ATOM 1792 C CA . SER A 1 232 ? 25.410 11.576 -1.610 1.00 2.78 512 SER A CA 1
ATOM 1793 C C . SER A 1 232 ? 25.405 10.806 -0.306 1.00 2.00 512 SER A C 1
ATOM 1794 O O . SER A 1 232 ? 25.125 11.376 0.765 1.00 4.28 512 SER A O 1
ATOM 1797 N N . PRO A 1 233 ? 25.757 9.507 -0.373 1.00 2.70 513 PRO A N 1
ATOM 1798 C CA . PRO A 1 233 ? 25.766 8.702 0.839 1.00 2.86 513 PRO A CA 1
ATOM 1799 C C . PRO A 1 233 ? 26.995 8.882 1.675 1.00 3.55 513 PRO A C 1
ATOM 1800 O O . PRO A 1 233 ? 28.060 9.310 1.162 1.00 4.94 513 PRO A O 1
ATOM 1804 N N . MET A 1 234 ? 26.874 8.547 2.966 1.00 5.13 514 MET A N 1
ATOM 1805 C CA . MET A 1 234 ? 28.006 8.518 3.865 1.00 6.24 514 MET A CA 1
ATOM 1806 C C . MET A 1 234 ? 28.987 7.457 3.426 1.00 3.20 514 MET A C 1
ATOM 1807 O O . MET A 1 234 ? 28.587 6.434 2.879 1.00 4.75 514 MET A O 1
ATOM 1812 N N . PRO A 1 235 ? 30.290 7.664 3.731 1.00 5.70 515 PRO A N 1
ATOM 1813 C CA . PRO A 1 235 ? 31.307 6.616 3.457 1.00 6.54 515 PRO A CA 1
ATOM 1814 C C . PRO A 1 235 ? 31.276 5.394 4.407 1.00 5.83 515 PRO A C 1
ATOM 1815 O O . PRO A 1 235 ? 32.101 4.472 4.263 1.00 9.62 515 PRO A O 1
ATOM 1819 N N . TRP A 1 236 ? 30.306 5.364 5.327 1.00 6.09 516 TRP A N 1
ATOM 1820 C CA . TRP A 1 236 ? 30.226 4.375 6.385 1.00 4.64 516 TRP A CA 1
ATOM 1821 C C . TRP A 1 236 ? 28.785 3.902 6.436 1.00 4.58 516 TRP A C 1
ATOM 1822 O O . TRP A 1 236 ? 27.855 4.728 6.401 1.00 6.75 516 TRP A O 1
ATOM 1833 N N . LYS A 1 237 ? 28.599 2.607 6.553 1.00 4.50 517 LYS A N 1
ATOM 1834 C CA . LYS A 1 237 ? 27.242 2.014 6.648 1.00 2.98 517 LYS A CA 1
ATOM 1835 C C . LYS A 1 237 ? 27.086 1.302 7.976 1.00 2.00 517 LYS A C 1
ATOM 1836 O O . LYS A 1 237 ? 27.702 0.269 8.199 1.00 6.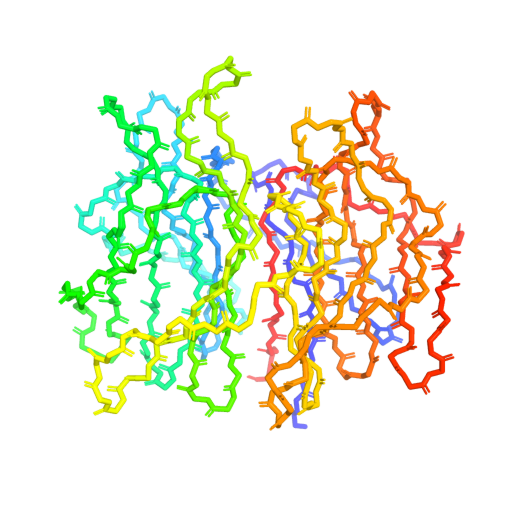78 517 LYS A O 1
ATOM 1842 N N . GLY A 1 238 ? 26.280 1.890 8.853 1.00 3.80 518 GLY A N 1
ATOM 1843 C CA . GLY A 1 238 ? 25.994 1.317 10.157 1.00 2.69 518 GLY A CA 1
ATOM 1844 C C . GLY A 1 238 ? 24.502 1.405 10.450 1.00 4.93 518 GLY A C 1
ATOM 1845 O O . GLY A 1 238 ? 23.698 1.605 9.538 1.00 5.70 518 GLY A O 1
ATOM 1846 N N . VAL A 1 239 ? 24.140 1.289 11.719 1.00 3.04 519 VAL A N 1
ATOM 1847 C CA . VAL A 1 239 ? 22.717 1.230 12.107 1.00 2.97 519 VAL A CA 1
ATOM 1848 C C . VAL A 1 239 ? 22.240 2.413 12.966 1.00 2.27 519 VAL A C 1
ATOM 1849 O O . VAL A 1 239 ? 21.035 2.657 13.065 1.00 5.49 519 VAL A O 1
ATOM 1853 N N . THR A 1 240 ? 23.168 3.126 13.613 1.00 3.63 520 THR A N 1
ATOM 1854 C CA . THR A 1 240 ? 22.803 4.355 14.330 1.00 2.00 520 THR A CA 1
ATOM 1855 C C . THR A 1 240 ? 23.807 5.455 14.020 1.00 6.42 520 THR A C 1
ATOM 1856 O O . THR A 1 240 ? 24.990 5.182 13.724 1.00 7.83 520 THR A O 1
ATOM 1860 N N . VAL A 1 241 ? 23.338 6.691 14.051 1.00 6.13 521 VAL A N 1
ATOM 1861 C CA A VAL A 1 241 ? 24.254 7.815 13.913 0.50 7.91 521 VAL A CA 1
ATOM 1862 C CA B VAL A 1 241 ? 24.119 7.896 13.739 0.50 4.90 521 VAL A CA 1
ATOM 1863 C C . VAL A 1 241 ? 23.931 8.902 14.889 1.00 10.40 521 VAL A C 1
ATOM 1864 O O . VAL A 1 241 ? 22.804 9.110 15.283 1.00 10.10 521 VAL A O 1
ATOM 1871 N N . LYS A 1 242 ? 24.995 9.548 15.337 1.00 5.53 522 LYS A N 1
ATOM 1872 C CA A LYS A 1 242 ? 24.879 10.703 16.231 0.50 3.13 522 LYS A CA 1
ATOM 1873 C CA B LYS A 1 242 ? 24.880 10.694 16.230 0.50 3.58 522 LYS A CA 1
ATOM 1874 C C . LYS A 1 242 ? 25.462 11.861 15.459 1.00 4.33 522 LYS A C 1
ATOM 1875 O O . LYS A 1 242 ? 26.668 11.886 15.183 1.00 5.19 522 LYS A O 1
ATOM 1886 N N . CYS A 1 243 ? 24.585 12.799 15.074 1.00 5.62 523 CYS A N 1
ATOM 1887 C CA A CYS A 1 243 ? 24.807 13.810 14.040 0.50 6.75 523 CYS A CA 1
ATOM 1888 C CA B CYS A 1 243 ? 25.088 13.888 14.271 0.50 4.72 523 CYS A CA 1
ATOM 1889 C C . CYS A 1 243 ? 24.434 15.200 14.549 1.00 5.40 523 CYS A C 1
ATOM 1890 O O . CYS A 1 243 ? 23.407 15.315 15.249 1.00 6.31 523 CYS A O 1
ATOM 1895 N N . ALA A 1 244 ? 25.133 16.227 14.091 1.00 5.19 524 ALA A N 1
ATOM 1896 C CA . ALA A 1 244 ? 24.734 17.604 14.337 1.00 4.60 524 ALA A CA 1
ATOM 1897 C C . ALA A 1 244 ? 25.307 18.509 13.268 1.00 5.38 524 ALA A C 1
ATOM 1898 O O . ALA A 1 244 ? 26.387 18.252 12.762 1.00 6.64 524 ALA A O 1
ATOM 1900 N N . ALA A 1 245 ? 24.598 19.590 12.958 1.00 5.95 525 ALA A N 1
ATOM 1901 C CA . ALA A 1 245 ? 25.054 20.537 11.973 1.00 4.32 525 ALA A CA 1
ATOM 1902 C C . ALA A 1 245 ? 25.457 21.850 12.612 1.00 2.85 525 ALA A C 1
ATOM 1903 O O . ALA A 1 245 ? 24.775 22.354 13.543 1.00 6.30 525 ALA A O 1
ATOM 1905 N N . VAL A 1 246 ? 26.593 22.394 12.141 1.00 5.70 526 VAL A N 1
ATOM 1906 C CA . VAL A 1 246 ? 27.032 23.729 12.502 1.00 4.37 526 VAL A CA 1
ATOM 1907 C C . VAL A 1 246 ? 27.364 24.428 11.190 1.00 6.23 526 VAL A C 1
ATOM 1908 O O . VAL A 1 246 ? 28.206 23.938 10.399 1.00 6.82 526 VAL A O 1
ATOM 1912 N N . GLY A 1 247 ? 26.701 25.537 10.946 1.00 6.46 527 GLY A N 1
ATOM 1913 C CA . GLY A 1 247 ? 26.854 26.226 9.686 1.00 8.11 527 GLY A CA 1
ATOM 1914 C C . GLY A 1 247 ? 26.373 25.327 8.560 1.00 7.88 527 GLY A C 1
ATOM 1915 O O . GLY A 1 247 ? 25.260 24.723 8.639 1.00 9.34 527 GLY A O 1
ATOM 1916 N N . SER A 1 248 ? 27.200 25.225 7.519 1.00 6.24 528 SER A N 1
ATOM 1917 C CA A SER A 1 248 ? 26.823 24.458 6.346 0.70 5.24 528 SER A CA 1
ATOM 1918 C CA B SER A 1 248 ? 26.864 24.467 6.323 0.30 5.55 528 SER A CA 1
ATOM 1919 C C . SER A 1 248 ? 27.323 23.001 6.422 1.00 4.96 528 SER A C 1
ATOM 1920 O O . SER A 1 248 ? 27.118 22.232 5.493 1.00 4.87 528 SER A O 1
ATOM 1925 N N . ILE A 1 249 ? 27.980 22.623 7.522 1.00 4.13 529 ILE A N 1
ATOM 1926 C CA . ILE A 1 249 ? 28.566 21.277 7.645 1.00 2.00 529 ILE A CA 1
ATOM 1927 C C . ILE A 1 249 ? 27.779 20.390 8.606 1.00 3.21 529 ILE A C 1
ATOM 1928 O O . ILE A 1 249 ? 27.411 20.830 9.718 1.00 5.06 529 ILE A O 1
ATOM 1933 N N . VAL A 1 250 ? 27.514 19.156 8.178 1.00 4.99 530 VAL A N 1
ATOM 1934 C CA . VAL A 1 250 ? 26.919 18.142 9.051 1.00 3.56 530 VAL A CA 1
ATOM 1935 C C . VAL A 1 250 ? 28.019 17.214 9.540 1.00 6.25 530 VAL A C 1
ATOM 1936 O O . VAL A 1 250 ? 28.784 16.677 8.739 1.00 4.65 530 VAL A O 1
ATOM 1940 N N . TYR A 1 251 ? 28.089 17.040 10.863 1.00 5.09 531 TYR A N 1
ATOM 1941 C CA . TYR A 1 251 ? 29.124 16.223 11.511 1.00 3.95 531 TYR A CA 1
ATOM 1942 C C . TYR A 1 251 ? 28.494 14.968 12.059 1.00 8.33 531 TYR A C 1
ATOM 1943 O O . TYR A 1 251 ? 27.518 15.053 12.799 1.00 8.57 531 TYR A O 1
ATOM 1952 N N . VAL A 1 252 ? 29.031 13.813 11.682 1.00 4.80 532 VAL A N 1
ATOM 1953 C CA . VAL A 1 252 ? 28.651 12.517 12.294 1.00 3.59 532 VAL A CA 1
ATOM 1954 C C . VAL A 1 2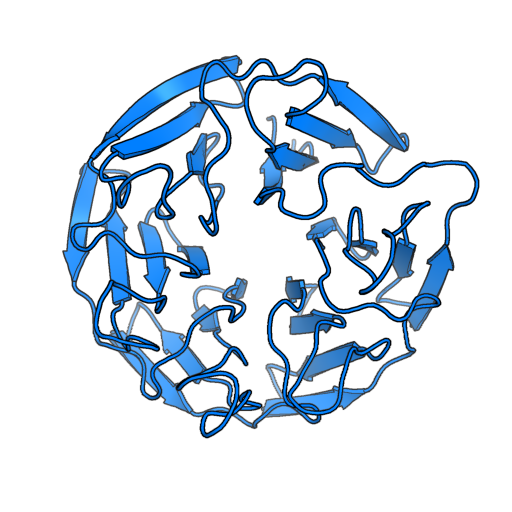52 ? 29.807 12.175 13.237 1.00 4.05 532 VAL A C 1
ATOM 1955 O O . VAL A 1 252 ? 30.940 11.876 12.801 1.00 5.64 532 VAL A O 1
ATOM 1959 N N . LEU A 1 253 ? 29.517 12.243 14.535 1.00 3.87 533 LEU A N 1
ATOM 1960 C CA . LEU A 1 253 ? 30.542 12.206 15.548 1.00 3.57 533 LEU A CA 1
ATOM 1961 C C . LEU A 1 253 ? 30.597 10.871 16.279 1.00 4.79 533 LEU A C 1
ATOM 1962 O O . LEU A 1 253 ? 31.537 10.619 17.012 1.00 4.91 533 LEU A O 1
ATOM 1967 N N . ALA A 1 254 ? 29.555 10.062 16.118 1.00 4.33 534 ALA A N 1
ATOM 1968 C CA . ALA A 1 254 ? 29.538 8.694 16.671 1.00 5.50 534 ALA A CA 1
ATOM 1969 C C . ALA A 1 254 ? 28.522 7.863 15.906 1.00 5.04 534 ALA A C 1
ATOM 1970 O O . ALA A 1 254 ? 27.648 8.385 15.254 1.00 5.50 534 ALA A O 1
ATOM 1972 N N . GLY A 1 255 ? 28.654 6.567 15.991 1.00 5.75 535 GLY A N 1
ATOM 1973 C CA . GLY A 1 255 ? 27.659 5.667 15.421 1.00 4.02 535 GLY A CA 1
ATOM 1974 C C . GLY A 1 255 ? 28.000 4.223 15.698 1.00 5.03 535 GLY A C 1
ATOM 1975 O O . GLY A 1 255 ? 29.168 3.851 15.781 1.00 4.89 535 GLY A O 1
ATOM 1976 N N . PHE A 1 256 ? 26.959 3.415 15.853 1.00 3.56 536 PHE A N 1
ATOM 1977 C CA . PHE A 1 256 ? 27.075 1.980 16.022 1.00 4.69 536 PHE A CA 1
ATOM 1978 C C . PHE A 1 256 ? 26.914 1.325 14.681 1.00 5.75 536 PHE A C 1
ATOM 1979 O O . PHE A 1 256 ? 25.939 1.551 13.977 1.00 3.17 536 PHE A O 1
ATOM 1987 N N . GLN A 1 257 ? 27.859 0.486 14.324 1.00 3.80 537 GLN A N 1
ATOM 1988 C CA . GLN A 1 257 ? 27.851 -0.129 13.005 1.00 2.80 537 GLN A CA 1
ATOM 1989 C C . GLN A 1 257 ? 26.905 -1.308 12.924 1.00 5.04 537 GLN A C 1
ATOM 1990 O O . GLN A 1 257 ? 26.337 -1.543 11.860 1.00 6.51 537 GLN A O 1
ATOM 1996 N N . GLY A 1 258 ? 26.737 -2.033 14.036 1.00 6.54 538 GLY A N 1
ATOM 1997 C CA . GLY A 1 258 ? 26.138 -3.364 14.024 1.00 10.02 538 GLY A CA 1
ATOM 1998 C C . GLY A 1 258 ? 27.091 -4.365 14.667 1.00 11.50 538 GLY A C 1
ATOM 1999 O O . GLY A 1 258 ? 26.679 -5.182 15.487 1.00 10.89 538 GLY A O 1
ATOM 2000 N N A VAL A 1 259 ? 28.371 -4.296 14.313 0.50 9.59 539 VAL A N 1
ATOM 2001 N N B VAL A 1 259 ? 28.345 -4.298 14.222 0.50 9.56 539 VAL A N 1
ATOM 2002 C CA A VAL A 1 259 ? 29.396 -5.108 14.975 0.50 11.21 539 VAL A CA 1
ATOM 2003 C CA B VAL A 1 259 ? 29.473 -4.968 14.833 0.50 9.85 539 VAL A CA 1
ATOM 2004 C C A VAL A 1 259 ? 30.253 -4.167 15.836 0.50 10.87 539 VAL A C 1
ATOM 2005 C C B VAL A 1 259 ? 30.572 -3.923 14.827 0.50 9.08 539 VAL A C 1
ATOM 2006 O O A VAL A 1 259 ? 30.255 -4.258 17.074 0.50 14.53 539 VAL A O 1
ATOM 2007 O O B VAL A 1 259 ? 31.134 -3.616 13.772 0.50 11.87 539 VAL A O 1
ATOM 2014 N N A GLY A 1 260 ? 30.933 -3.234 15.180 0.50 7.04 540 GLY A N 1
ATOM 2015 N N B GLY A 1 260 ? 30.837 -3.337 15.988 0.50 6.74 540 GLY A N 1
ATOM 2016 C CA A GLY A 1 260 ? 31.746 -2.246 15.887 0.50 3.61 540 GLY A CA 1
ATOM 2017 C CA B GLY A 1 260 ? 31.796 -2.236 16.077 0.50 3.96 540 GLY A CA 1
ATOM 2018 C C A GLY A 1 260 ? 31.131 -0.861 15.842 0.50 4.19 540 GLY A C 1
ATOM 2019 C C B GLY A 1 260 ? 31.147 -0.873 15.905 0.50 4.44 540 GLY A C 1
ATOM 2020 O O A GLY A 1 260 ? 29.886 -0.706 15.803 0.50 5.06 540 GLY A O 1
ATOM 2021 O O B GLY A 1 260 ? 29.901 -0.747 15.831 0.50 5.99 540 GLY A O 1
ATOM 2022 N N . ARG A 1 261 ? 31.985 0.154 15.834 1.00 5.36 541 ARG A N 1
ATOM 2023 C CA . ARG A 1 261 ? 31.522 1.532 15.863 1.00 3.81 541 ARG A CA 1
ATOM 2024 C C . ARG A 1 261 ? 32.226 2.364 14.812 1.00 5.02 541 ARG A C 1
ATOM 2025 O O . ARG A 1 261 ? 33.280 1.970 14.257 1.00 3.61 541 ARG A O 1
ATOM 2033 N N . LEU A 1 262 ? 31.662 3.528 14.546 1.00 2.17 542 LEU A N 1
ATOM 2034 C CA . LEU A 1 262 ? 32.322 4.530 13.759 1.00 3.03 542 LEU A CA 1
ATOM 2035 C C . LEU A 1 262 ? 33.630 4.903 14.429 1.00 3.36 542 LEU A C 1
ATOM 2036 O O . LEU A 1 262 ? 33.676 5.165 15.644 1.00 5.58 542 LEU A O 1
ATOM 2041 N N . GLY A 1 263 ? 34.708 4.871 13.648 1.00 3.69 543 GLY A N 1
ATOM 2042 C CA . GLY A 1 263 ? 36.028 5.073 14.207 1.00 4.14 543 GLY A CA 1
ATOM 2043 C C . GLY A 1 263 ? 36.547 6.500 14.121 1.00 4.72 543 GLY A C 1
ATOM 2044 O O . GLY A 1 263 ? 37.260 6.960 15.023 1.00 7.72 543 GLY A O 1
ATOM 2045 N N . HIS A 1 264 ? 36.256 7.167 12.999 1.00 6.05 544 HIS A N 1
ATOM 2046 C CA . HIS A 1 264 ? 36.669 8.555 12.750 1.00 2.68 544 HIS A CA 1
ATOM 2047 C C . HIS A 1 264 ? 35.482 9.344 12.281 1.00 4.44 544 HIS A C 1
ATOM 2048 O O . HIS A 1 264 ? 34.586 8.799 11.661 1.00 4.50 544 HIS A O 1
ATOM 2055 N N . ILE A 1 265 ? 35.458 10.638 12.583 1.00 4.87 545 ILE A N 1
ATOM 2056 C CA . ILE A 1 265 ? 34.285 11.435 12.290 1.00 4.36 545 ILE A CA 1
ATOM 2057 C C . ILE A 1 265 ? 34.061 11.572 10.791 1.00 3.44 545 ILE A C 1
ATOM 2058 O O . ILE A 1 265 ? 35.005 11.498 9.988 1.00 4.43 545 ILE A O 1
ATOM 2063 N N . LEU A 1 266 ? 32.807 11.803 10.429 1.00 3.34 546 LEU A N 1
ATOM 2064 C CA . LEU A 1 266 ? 32.422 12.080 9.061 1.00 3.19 546 LEU A CA 1
ATOM 2065 C C . LEU A 1 266 ? 31.928 13.534 8.970 1.00 5.91 546 LEU A C 1
ATOM 2066 O O . LEU A 1 266 ? 31.287 14.049 9.894 1.00 5.61 546 LEU A O 1
ATOM 2071 N N . GLU A 1 267 ? 32.233 14.191 7.860 1.00 4.17 547 GLU A N 1
ATOM 2072 C CA . GLU A 1 267 ? 31.831 15.580 7.658 1.00 3.19 547 GLU A CA 1
ATOM 2073 C C . GLU A 1 267 ? 31.175 15.696 6.300 1.00 2.19 547 GLU A C 1
ATOM 2074 O O . GLU A 1 267 ? 31.712 15.218 5.307 1.00 4.48 547 GLU A O 1
ATOM 2080 N N . TYR A 1 268 ? 30.003 16.328 6.271 1.00 4.28 548 TYR A N 1
ATOM 2081 C CA . TYR A 1 268 ? 29.240 16.534 5.025 1.00 3.14 548 TYR A CA 1
ATOM 2082 C C . TYR A 1 268 ? 29.112 18.020 4.730 1.00 2.24 548 TYR A C 1
ATOM 2083 O O . TYR A 1 268 ? 28.577 18.771 5.560 1.00 2.71 548 TYR A O 1
ATOM 2092 N N . ASN A 1 269 ? 29.582 18.432 3.557 1.00 2.85 549 ASN A N 1
ATOM 2093 C CA . ASN A 1 269 ? 29.430 19.808 3.127 1.00 2.24 549 ASN A CA 1
ATOM 2094 C C . ASN A 1 269 ? 28.126 19.924 2.329 1.00 4.64 549 ASN A C 1
ATOM 2095 O O . ASN A 1 269 ? 28.042 19.448 1.197 1.00 4.73 549 ASN A O 1
ATOM 2100 N N . THR A 1 270 ? 27.107 20.531 2.936 1.00 4.20 550 THR A N 1
ATOM 2101 C CA . THR A 1 270 ? 25.770 2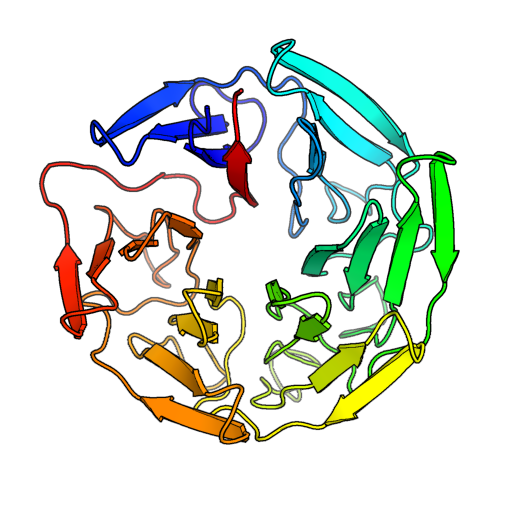0.594 2.336 1.00 4.07 550 THR A CA 1
ATOM 2102 C C . THR A 1 270 ? 25.763 21.410 1.035 1.00 6.91 550 THR A C 1
ATOM 2103 O O . THR A 1 270 ? 24.904 21.213 0.195 1.00 5.89 550 THR A O 1
ATOM 2107 N N . GLU A 1 271 ? 26.721 22.327 0.883 1.00 5.27 551 GLU A N 1
ATOM 2108 C CA . GLU A 1 271 ? 26.766 23.195 -0.300 1.00 3.45 551 GLU A CA 1
ATOM 2109 C C . GLU A 1 271 ? 27.371 22.545 -1.511 1.00 5.83 551 GLU A C 1
ATOM 2110 O O . GLU A 1 271 ? 27.032 22.917 -2.631 1.00 8.20 551 GLU A O 1
ATOM 2116 N N . THR A 1 272 ? 28.277 21.581 -1.291 1.00 4.55 552 THR A N 1
ATOM 2117 C CA . THR A 1 272 ? 28.961 20.852 -2.380 1.00 5.78 552 THR A CA 1
ATOM 2118 C C . THR A 1 272 ? 28.500 19.379 -2.526 1.00 5.98 552 THR A C 1
ATOM 2119 O O . THR A 1 272 ? 28.886 18.681 -3.505 1.00 6.67 552 THR A O 1
ATOM 2123 N N . ASP A 1 273 ? 27.705 18.907 -1.565 1.00 6.06 553 ASP A N 1
ATOM 2124 C CA . ASP A 1 273 ? 27.250 17.509 -1.522 1.00 2.00 553 ASP A CA 1
ATOM 2125 C C . ASP A 1 273 ? 28.432 16.510 -1.498 1.00 3.79 553 ASP A C 1
ATOM 2126 O O . ASP A 1 273 ? 28.437 15.488 -2.217 1.00 6.03 553 ASP A O 1
ATOM 2131 N N . LYS A 1 274 ? 29.400 16.788 -0.617 1.00 4.97 554 LYS A N 1
ATOM 2132 C CA . LYS A 1 274 ? 30.597 15.972 -0.470 1.00 5.94 554 LYS A CA 1
ATOM 2133 C C . LYS A 1 274 ? 30.754 15.527 0.955 1.00 3.47 554 LYS A C 1
ATOM 2134 O O . LYS A 1 274 ? 30.727 16.357 1.877 1.00 3.68 554 LYS A O 1
ATOM 2138 N N . TRP A 1 275 ? 30.940 14.205 1.121 1.00 4.57 555 TRP A N 1
ATOM 2139 C CA . TRP A 1 275 ? 31.340 13.615 2.390 1.00 2.96 555 TRP A CA 1
ATOM 2140 C C . TRP A 1 275 ? 32.828 13.345 2.428 1.00 5.37 555 TRP A C 1
ATOM 2141 O O . TRP A 1 275 ? 33.425 12.931 1.410 1.00 6.60 555 TRP A O 1
ATOM 2152 N N . VAL A 1 276 ? 33.415 13.527 3.606 1.00 4.88 556 VAL A N 1
ATOM 2153 C CA . VAL A 1 276 ? 34.762 12.990 3.895 1.00 7.29 556 VAL A CA 1
ATOM 2154 C C . VAL A 1 276 ? 34.746 12.298 5.263 1.00 7.45 556 VAL A C 1
ATOM 2155 O O . VAL A 1 276 ? 33.969 12.683 6.146 1.00 8.64 556 VAL A O 1
ATOM 2159 N N . ALA A 1 277 ? 35.571 11.263 5.415 1.00 6.09 557 ALA A N 1
ATOM 2160 C CA . ALA A 1 277 ? 35.892 10.723 6.717 1.00 6.04 557 ALA A CA 1
ATOM 2161 C C . ALA A 1 277 ? 37.212 11.395 7.136 1.00 8.91 557 ALA A C 1
ATOM 2162 O O . ALA A 1 277 ? 38.189 11.406 6.355 1.00 13.36 557 ALA A O 1
ATOM 2164 N N . ASN A 1 278 ? 37.238 11.982 8.330 1.00 6.43 558 ASN A N 1
ATOM 2165 C CA . ASN A 1 278 ? 38.401 12.723 8.782 1.00 5.14 558 ASN A CA 1
ATOM 2166 C C . ASN A 1 278 ? 39.348 11.803 9.522 1.00 7.70 558 ASN A C 1
ATOM 2167 O O . ASN A 1 278 ? 39.115 11.473 10.690 1.00 8.30 558 ASN A O 1
ATOM 2172 N N . SER A 1 279 ? 40.427 11.401 8.850 1.00 8.57 559 SER A N 1
ATOM 2173 C CA . SER A 1 279 ? 41.356 10.409 9.420 1.00 8.98 559 SER A CA 1
ATOM 2174 C C . SER A 1 279 ? 42.140 10.901 10.650 1.00 10.29 559 SER A C 1
ATOM 2175 O O . SER A 1 279 ? 42.761 10.096 11.340 1.00 8.95 559 SER A O 1
ATOM 2178 N N . LYS A 1 280 ? 42.109 12.212 10.912 1.00 6.90 560 LYS A N 1
ATOM 2179 C CA . LYS A 1 280 ? 42.843 12.808 12.045 1.00 7.18 560 LYS A CA 1
ATOM 2180 C C . LYS A 1 280 ? 41.999 13.003 13.283 1.00 5.84 560 LYS A C 1
ATOM 2181 O O . LYS A 1 280 ? 42.516 13.381 14.327 1.00 7.25 560 LYS A O 1
ATOM 2187 N N . VAL A 1 281 ? 40.696 12.759 13.179 1.00 4.54 561 VAL A N 1
ATOM 2188 C CA . VAL A 1 281 ? 39.785 13.014 14.283 1.00 6.18 561 VAL A CA 1
ATOM 2189 C C . VAL A 1 281 ? 38.951 11.749 14.583 1.00 4.35 561 VAL A C 1
ATOM 2190 O O . VAL A 1 281 ? 38.066 11.367 13.815 1.00 4.29 561 VAL A O 1
ATOM 2194 N N . ARG A 1 282 ? 39.225 11.152 15.736 1.00 4.41 562 ARG A N 1
ATOM 2195 C CA . ARG A 1 282 ? 38.484 9.979 16.174 1.00 6.44 562 ARG A CA 1
ATOM 2196 C C . ARG A 1 282 ? 37.063 10.333 16.561 1.00 5.79 562 ARG A C 1
ATOM 2197 O O . ARG A 1 282 ? 36.797 11.401 17.121 1.00 7.05 562 ARG A O 1
ATOM 2205 N N . ALA A 1 283 ? 36.167 9.406 16.273 1.00 4.11 563 ALA A N 1
ATOM 2206 C CA . ALA A 1 283 ? 34.770 9.500 16.667 1.00 4.49 563 ALA A CA 1
ATOM 2207 C C . ALA A 1 283 ? 34.647 9.176 18.149 1.00 5.16 563 ALA A C 1
ATOM 2208 O O . ALA A 1 283 ? 35.548 8.523 18.764 1.00 5.79 563 ALA A O 1
ATOM 2210 N N . PHE A 1 284 ? 33.540 9.627 18.734 1.00 7.02 564 PHE A N 1
ATOM 2211 C CA . PHE A 1 284 ? 33.249 9.446 20.140 1.00 6.40 564 PHE A CA 1
ATOM 2212 C C . PHE A 1 284 ? 32.994 7.945 20.370 1.00 4.26 564 PHE A C 1
ATOM 2213 O O . PHE A 1 284 ? 32.285 7.305 19.584 1.00 8.84 564 PHE A O 1
ATOM 2221 N N . PRO A 1 285 ? 33.585 7.372 21.435 1.00 6.21 565 PRO A N 1
ATOM 2222 C CA . PRO A 1 285 ? 33.489 5.909 21.595 1.00 8.08 565 PRO A CA 1
ATOM 2223 C C . PRO A 1 285 ? 32.189 5.421 22.246 1.00 11.22 565 PRO A C 1
ATOM 2224 O O . PRO A 1 285 ? 31.900 4.223 22.215 1.00 12.71 565 PRO A O 1
ATOM 2228 N N . VAL A 1 286 ? 31.428 6.340 22.826 1.00 6.19 566 VAL A N 1
ATOM 2229 C CA . VAL A 1 286 ? 30.123 6.029 23.412 1.00 4.10 566 VAL A CA 1
ATOM 2230 C C . VAL A 1 286 ? 29.045 6.242 22.360 1.00 3.79 566 VAL A C 1
ATOM 2231 O O . VAL A 1 286 ? 28.562 7.368 22.139 1.00 9.98 566 VAL A O 1
ATOM 2235 N N . THR A 1 287 ? 28.676 5.140 21.695 1.00 7.48 567 THR A N 1
ATOM 2236 C CA . THR A 1 287 ? 27.804 5.212 20.528 1.00 5.16 567 THR A CA 1
ATOM 2237 C C . THR A 1 287 ? 26.366 5.537 20.892 1.00 5.90 567 THR A C 1
ATOM 2238 O O . THR A 1 287 ? 25.619 6.029 20.066 1.00 6.88 567 THR A O 1
ATOM 2242 N N . SER A 1 288 ? 25.973 5.265 22.134 1.00 5.90 568 SER A N 1
ATOM 2243 C CA . SER A 1 288 ? 24.623 5.593 22.591 1.00 8.73 568 SER A CA 1
ATOM 2244 C C . SER A 1 288 ? 24.533 6.933 23.335 1.00 8.79 568 SER A C 1
ATOM 2245 O O . SER A 1 288 ? 23.643 7.140 24.148 1.00 12.66 568 SER A O 1
ATOM 2248 N N . CYS A 1 289 ? 25.447 7.837 23.044 1.00 7.40 569 CYS A N 1
ATOM 2249 C CA . CYS A 1 289 ? 25.483 9.120 23.686 1.00 6.00 569 CYS A CA 1
ATOM 2250 C C . CYS A 1 289 ? 24.314 9.984 23.231 1.00 7.02 569 CYS A C 1
ATOM 2251 O O . CYS A 1 289 ? 23.670 9.721 22.216 1.00 10.32 569 CYS A O 1
ATOM 2254 N N . LEU A 1 290 ? 24.043 11.008 24.020 1.00 3.46 570 LEU A N 1
ATOM 2255 C CA . LEU A 1 290 ? 23.178 12.104 23.639 1.00 4.44 570 LEU A CA 1
ATOM 2256 C C . LEU A 1 290 ? 24.025 13.176 22.968 1.00 5.27 570 LEU A C 1
ATOM 2257 O O . LEU A 1 290 ? 25.209 13.364 23.309 1.00 4.61 570 LEU A O 1
ATOM 2262 N N . ILE A 1 291 ? 23.440 13.842 21.981 1.00 3.41 571 ILE A N 1
ATOM 2263 C CA . ILE A 1 291 ? 24.162 14.866 21.212 1.00 4.29 571 ILE A CA 1
ATOM 2264 C C . ILE A 1 291 ? 23.266 16.082 20.946 1.00 5.41 571 ILE A C 1
ATOM 2265 O O . ILE A 1 291 ? 22.051 15.939 20.671 1.00 5.82 571 ILE A O 1
ATOM 2270 N N . CYS A 1 292 ? 23.844 17.282 21.052 1.00 6.48 572 CYS A N 1
ATOM 2271 C CA . CYS A 1 292 ? 23.135 18.494 20.694 1.00 4.85 572 CYS A CA 1
ATOM 2272 C C . CYS A 1 292 ? 24.133 19.596 20.385 1.00 6.42 572 CYS A C 1
ATOM 2273 O O . CYS A 1 292 ? 25.314 19.508 20.757 1.00 5.68 572 CYS A O 1
ATOM 2276 N N . VAL A 1 293 ? 23.669 20.611 19.677 1.00 4.88 573 VAL A N 1
ATOM 2277 C CA . VAL A 1 293 ? 24.477 21.785 19.408 1.00 3.74 573 VAL A CA 1
ATOM 2278 C C . VAL A 1 293 ? 24.240 22.793 20.524 1.00 3.01 573 VAL A C 1
ATOM 2279 O O . VAL A 1 293 ? 23.070 23.076 20.885 1.00 3.74 573 VAL A O 1
ATOM 2283 N N . VAL A 1 294 ? 25.326 23.307 21.094 1.00 2.67 574 VAL A N 1
ATOM 2284 C CA . VAL A 1 294 ? 25.248 24.348 22.109 1.00 3.22 574 VAL A CA 1
ATOM 2285 C C . VAL A 1 294 ? 25.863 25.648 21.592 1.00 5.72 574 VAL A C 1
ATOM 2286 O O . VAL A 1 294 ? 26.797 25.633 20.817 1.00 5.21 574 VAL A O 1
ATOM 2290 N N . ASP A 1 295 ? 25.317 26.766 22.038 1.00 8.16 575 ASP A N 1
ATOM 2291 C CA . ASP A 1 295 ? 26.001 28.056 21.997 1.00 14.48 575 ASP A CA 1
ATOM 2292 C C . ASP A 1 295 ? 26.612 28.396 23.388 1.00 22.15 575 ASP A C 1
ATOM 2293 O O . ASP A 1 295 ? 25.884 28.441 24.398 1.00 20.02 575 ASP A O 1
ATOM 2298 N N . THR A 1 296 ? 27.931 28.640 23.441 1.00 25.28 576 THR A N 1
ATOM 2299 C CA . THR A 1 296 ? 28.623 28.882 24.733 1.00 28.16 576 THR A CA 1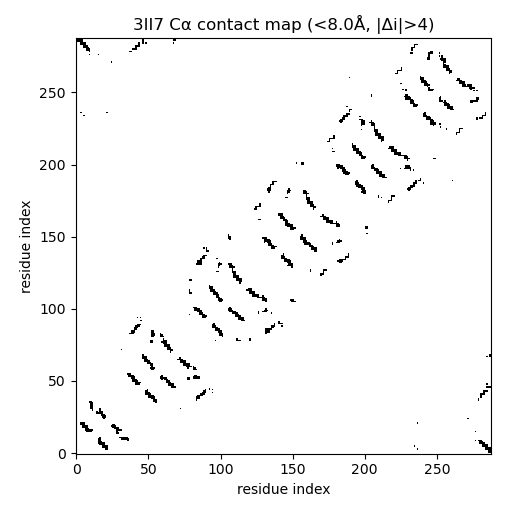
ATOM 2300 C C . THR A 1 296 ? 28.743 30.384 25.114 1.00 33.03 576 THR A C 1
ATOM 2301 O O . THR A 1 296 ? 29.428 30.725 26.085 1.00 33.17 576 THR A O 1
ATOM 2305 N N . CYS A 1 297 ? 28.062 31.263 24.376 1.00 38.10 577 CYS A N 1
ATOM 2306 C CA . CYS A 1 297 ? 28.193 32.730 24.578 1.00 43.79 577 CYS A CA 1
ATOM 2307 C C . CYS A 1 297 ? 27.555 33.258 25.888 1.00 44.98 577 CYS A C 1
ATOM 2308 O O . CYS A 1 297 ? 26.458 32.847 26.292 1.00 45.79 577 CYS A O 1
#

Radius of gyration: 17.38 Å; Cα contacts (8 Å, |Δi|>4): 886; chains: 1; bounding box: 45×46×41 Å

Solvent-accessible surface area: 13005 Å² total; per-residue (Å²): 133,126,58,95,52,0,0,0,8,6,7,49,122,109,97,8,3,60,26,0,18,16,189,92,81,42,50,77,71,10,184,20,94,52,128,99,32,133,76,14,9,15,8,40,88,106,44,12,0,13,12,0,0,0,10,65,162,159,61,14,143,88,0,2,0,5,18,14,83,153,62,45,48,84,50,72,142,5,4,77,30,28,2,28,24,10,10,15,10,15,4,135,16,76,0,10,0,0,0,0,26,76,139,87,71,50,2,23,104,34,0,4,6,8,22,33,206,74,100,37,48,84,99,46,55,59,5,94,31,42,0,9,25,14,8,16,20,57,1,112,17,53,0,9,0,2,0,0,16,35,36,95,148,143,98,24,149,23,4,55,18,3,0,15,2,44,38,96,84,77,69,17,69,88,27,39,65,3,94,44,28,0,39,45,14,6,21,12,55,12,138,67,58,3,6,0,1,0,1,36,27,64,179,32,18,16,43,31,0,0,24,5,22,46,190,98,68,75,18,65,79,32,37,71,5,82,38,119,2,27,20,7,36,12,4,20,29,62,46,38,1,12,0,0,0,0,79,68,41,146,38,126,5,35,68,0,3,19,3,47,22,109,78,56,92,32,84,59,27,84,185,12,171,9,4,68,29,29,80,3,28,32,15,45,0,19,41,87

Nearest PDB structures (foldseek):
  3ii7-assembly1_A  TM=1.003E+00  e=4.348E-56  Homo sapiens
  8rbh-assembly2_B  TM=9.037E-01  e=4.102E-22  Homo sapiens
  8p2u-assembly1_A  TM=8.899E-01  e=5.474E-22  synthetic construct
  7c60-assembly1_A  TM=8.812E-01  e=6.324E-22  Mus musculus
  8cia-assembly2_B  TM=9.063E-01  e=1.932E-19  Homo sapiens

InterPro domains:
  IPR000210 BTB/POZ domain [PF00651] (34-140)
  IPR000210 BTB/POZ domain [PS50097] (44-111)
  IPR000210 BTB/POZ domain [SM00225] (44-141)
  IPR006652 Kelch repeat type 1 [SM00612] (337-382)
  IPR006652 Kelch repeat type 1 [SM00612] (383-430)
  IPR006652 Kelch repeat type 1 [SM00612] (431-481)
  IPR006652 Kelch repeat type 1 [SM00612] (482-528)
  IPR011333 SKP1/BTB/POZ domain superfamily [G3DSA:3.30.710.10] (10-170)
  IPR011333 SKP1/BTB/POZ domain superfamily [SSF54695] (30-139)
  IPR011705 BTB/Kelch-associated [PF07707] (146-248)
  IPR011705 BTB/Kelch-associated [SM00875] (146-248)
  IPR015915 Kelch-type beta-propeller [G3DSA:2.120.10.80] (282-586)
  IPR015915 Kelch-type beta-propeller [SSF117281] (298-558)
  IPR017096 BTB-kelch protein [PIRSF037037] (6-575)
  IPR030599 Kelch-like protein 7, BTB/POZ domain [cd18237] (23-148)
  IPR047060 Kelch-like protein 7, BACK domain [cd18447] (140-237)

Foldseek 3Di:
DWAKWKWWAAAADPPRIWTQHPVVRDTGDQHDPGGGFAQWAWEDDDQKIWIAAGHDPAIDQKIWIARLQVSDIDIDGHAPDHFGQWYWYDAPQKIKIAWHDHPPFQIFQWIKIARNVVRDIDTADGEPDTFGQWYWYDDPQKIKIAWHWGDDLPPIWIGQWMWIAHPVVSDIDTFDGHPDRFGQWDWEDADQKIKTAWAATSVFTGQWMWIQRNVVSDIGTFDGEPATAHHFDWYDDHQKIKGQWAHRPPAIQFFIKIARNVVRDIDGDPVHTGNRNHSIYIDMDTND

GO terms:
  GO:0048471 perinuclear region of cytoplasm (C, IDA)
  GO:0042803 protein homodimerization activity (F, IDA)
  GO:0031463 Cul3-RING ubiquitin ligase complex (C, IDA)
  GO:0016567 protein ubiquitination (P, IDA)
  GO:0005737 cytoplasm (C, EXP)
  GO:0005730 nucleolus (C, IDA)
  GO:0042802 identical protein binding (F, IPI)
  GO:0005515 protein binding (F, IPI)
  GO:0005654 nucleoplasm (C, IDA)
  GO:0005829 cytosol (C, IDA)

Secondary structure (DSSP, 8-state):
---EEEEEE--SSTTSEEEEETTTTEEEE----SPPPBS-EEEEETTEEEEE--BSSSB--EEEEEETTTTEEEEEE--SS--BS-EEEEETTEEEEE--BBTTBS----EEEEETTTTEEEEEPPPSS--BS-EEEEETTEEEEE--EES-TTT-EE---EEEEETTTTEEEEEPPPSS--BS-EEEEETTEEEEE--EETTEEB--EEEEETTTTEEEE-PPPS--BS--EEEEETTEEEEEE-B-SSSB--EEEEEETTTTEEEEEEEEEPPS-TT-EEEEEE--

Sequence (288 aa):
KHDYRIALFGGSQQPQSSCRYFNPKDYSWTDIRCPFEKRRDAACVVFWDNVVYILGGSSQLFPIKRMDCYNVVKDSWYSKLGPPTPRDSLAACAAEGKIYTSGGSEVGNSALYYLFECYDTRTESWHTKPSMLTQRCCSHGMVEANGLIYVVCGGSLGNNVSGRVLNNSCEVYDPATETWTELCPMIEARKNHGLVFVKDKKIFAVGGQNGLGGLDNVEYYDIKLNEWKMVSPMPWKGVTVVKKCCAAVGSSIVYVLAGFQGVVGGRLGHILEYNTETDKWVANSKVRAFPVTSCLICVVDTC

Organism: Homo sapiens (NCBI:txid9606)